Protein 7UJV (pdb70)

Foldseek 3Di:
DDLLCCQPVAVLVCCVPPQKGKDACQPHDVLLVLQVVLLVVCVVVVVWDQDDDPDDDDDDSCVAFVKTKHFAQCPDPSRVSVVVVVVSVVSNVVSNACRNPNFGWDDKGTKIKIKNAAPQTKGPWDFQDEPLQFFFKKKKAWRDPPDDCVPFPFWKWWDAPPDPDIDTDDSDHGMMMMGTRYPRTTIMGGHGRHMTIMMMMTIGRPVSNVVNVVVVVVD/DDDCVVVDDDDPPDDPDDDD

Sequence (239 aa):
LPALKLALEYIVPCMNKHGICVVDDFLGKETGQQIGDEVRALHDTGKFTDGQLVSQKSDSSKDIRGDKITWIEGKEPGCETIGLLMSSMDDLIRHCNGKLGSYKINGRTKAMVACYPGNGTGYVRHVDNPNGDGRCVTCIYYLNKDWDAKVSGGILRIFPEGKAQFADIEPKFDRLLFFWSDRRNPHEVQPAYATRYAITVWYFDADERARAKVKYLTGELDLETLAPYIPMDGEDFQL

Organism: Homo sapiens (NCBI:txid9606)

GO terms:
  GO:0001666 response to hypoxia (P, IDA)
  GO:0005667 transcription regulator complex (C, IDA)
  GO:0045944 positive regulation of transcription by RNA polymerase II (P, IDA)
  GO:0071456 cellular response to hypoxia (P, IDA)
  GO:0046982 protein heterodimerization activity (F, IDA)
  GO:2000434 regulation of protein neddylation (P, IMP)
  GO:0005515 protein binding (F, IPI)
  GO:0007165 signal transduction (P, TAS)
  GO:0005654 nucleoplasm (C, TAS)
  GO:0005829 cytosol (C, TAS)
  GO:0043565 sequence-specific DNA binding (F, IDA)
  GO:0061629 RNA polymerase II-specific DNA-binding transcription factor binding (F, IPI)
  GO:0046982 protein heterodimerization activity (F, IPI)
  GO:0005654 nucleoplasm (C, IDA)
  GO:0001223 transcription coactivator binding (F, IPI)

Nearest PDB structures (foldseek):
  7q5x-assembly1_A  TM=1.003E+00  e=2.667E-48  Homo sapiens
  5l9b-assembly1_A  TM=9.953E-01  e=1.269E-46  Homo sapiens
  5l9v-assembly2_B  TM=9.820E-01  e=2.688E-45  Homo sapiens
  5lat-assembly1_A  TM=9.228E-01  e=7.283E-45  Homo sapiens
  5lbc-assembly1_A  TM=9.309E-01  e=1.974E-44  Homo sapiens

Solvent-accessible surface area: 11047 Å² total; per-residue (Å²): 166,91,23,83,92,19,0,64,112,85,1,17,42,15,1,74,141,109,4,20,1,38,16,69,114,34,42,22,128,126,22,0,69,96,0,6,73,22,0,111,35,18,50,99,82,61,105,19,93,56,0,91,12,43,22,90,138,112,84,55,11,131,92,24,3,19,6,70,9,24,56,6,78,8,188,57,123,45,5,103,15,0,10,96,0,2,57,26,0,4,58,3,4,111,68,0,100,54,107,4,45,117,42,127,26,61,1,7,5,45,0,12,0,5,0,11,38,4,133,28,30,16,10,66,109,7,6,2,5,11,70,33,2,0,1,2,0,1,0,18,0,2,3,9,92,146,34,74,16,203,112,15,15,0,22,2,57,0,56,16,124,85,102,103,143,100,22,70,9,63,0,86,41,3,25,0,0,1,0,8,0,37,110,87,2,31,6,27,15,45,64,0,136,38,58,6,34,6,0,6,0,4,0,2,14,18,88,26,8,55,146,5,50,94,148,110,122,109,100,206,110,63,30,33,18,24,0,2,82,3,13,35,74,76,65,28,74,114,47

Structure (mmCIF, N/CA/C/O backbone):
data_7UJV
#
_entry.id   7UJV
#
_cell.length_a   129.078
_cell.length_b   37.597
_cell.length_c   42.148
_cell.angle_alpha   90.000
_cell.angle_beta   90.000
_cell.angle_gamma   90.000
#
_symmetry.space_group_name_H-M   'P 21 21 2'
#
loop_
_entity.id
_entity.type
_entity.pdbx_description
1 polymer 'Egl nine homolog 1'
2 polymer 'Endothelial PAS domain-containing protein 1'
3 non-polymer N-OXALYLGLYCINE
4 non-polymer GLYCEROL
5 non-polymer 'FE (III) ION'
6 water water
#
loop_
_atom_site.group_PDB
_atom_site.id
_atom_site.type_symbol
_atom_site.label_atom_id
_atom_site.label_alt_id
_atom_site.label_comp_id
_atom_site.label_asym_id
_atom_site.label_entity_id
_atom_site.label_seq_id
_atom_site.pdbx_PDB_ins_code
_atom_site.Cartn_x
_atom_site.Cartn_y
_atom_site.Cartn_z
_atom_site.occupancy
_atom_site.B_iso_or_equiv
_atom_site.auth_seq_id
_atom_site.auth_comp_id
_atom_site.auth_asym_id
_atom_site.auth_atom_id
_atom_site.pdbx_PDB_model_num
ATOM 1 N N . LEU A 1 12 ? 10.827 -8.592 -1.121 1.000 51.977 188 LEU B N 1
ATOM 2 C CA . LEU A 1 12 ? 10.324 -8.829 0.272 1.000 52.734 188 LEU B CA 1
ATOM 3 C C . LEU A 1 12 ? 9.156 -7.885 0.566 1.000 47.465 188 LEU B C 1
ATOM 4 O O . LEU A 1 12 ? 9.320 -6.668 0.616 1.000 46.937 188 LEU B O 1
ATOM 20 N N . PRO A 1 13 ? 7.936 -8.409 0.802 1.000 45.486 189 PRO B N 1
ATOM 21 C CA . PRO A 1 13 ? 6.859 -7.603 1.382 1.000 39.279 189 PRO B CA 1
ATOM 22 C C . PRO A 1 13 ? 7.252 -6.932 2.698 1.000 32.044 189 PRO B C 1
ATOM 23 O O . PRO A 1 13 ? 8.091 -7.444 3.438 1.000 33.560 189 PRO B O 1
ATOM 34 N N . ALA A 1 14 ? 6.602 -5.811 3.002 1.000 29.408 190 ALA B N 1
ATOM 35 C CA . ALA A 1 14 ? 6.773 -5.121 4.272 1.000 29.456 190 ALA B CA 1
ATOM 36 C C . ALA A 1 14 ? 6.471 -6.047 5.447 1.000 27.211 190 ALA B C 1
ATOM 37 O O . ALA A 1 14 ? 7.193 -6.045 6.439 1.000 27.359 190 ALA B O 1
ATOM 44 N N . LEU A 1 15 ? 5.419 -6.867 5.321 1.000 26.773 191 LEU B N 1
ATOM 45 C CA . LEU A 1 15 ? 5.026 -7.751 6.397 1.000 28.218 191 LEU B CA 1
ATOM 46 C C . LEU A 1 15 ? 6.183 -8.686 6.751 1.000 28.669 191 LEU B C 1
ATOM 47 O O . LEU A 1 15 ? 6.490 -8.866 7.928 1.000 28.232 191 LEU B O 1
ATOM 63 N N . LYS A 1 16 ? 6.821 -9.295 5.749 1.000 29.289 192 LYS B N 1
ATOM 64 C CA . LYS A 1 16 ? 7.887 -10.247 6.038 1.000 32.457 192 LYS B CA 1
ATOM 65 C C . LYS A 1 16 ? 9.139 -9.515 6.509 1.000 28.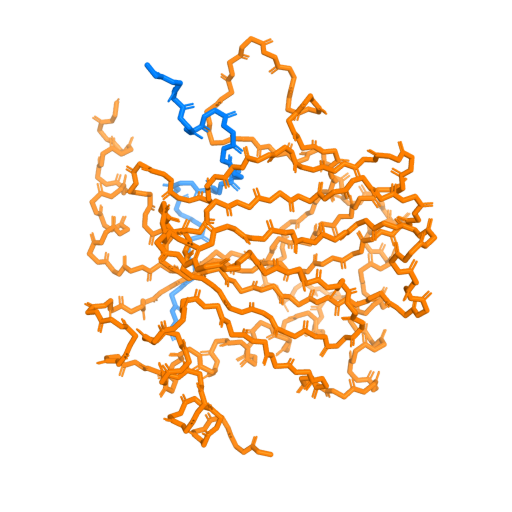046 192 LYS B C 1
ATOM 66 O O . LYS A 1 16 ? 9.779 -9.950 7.448 1.000 28.095 192 LYS B O 1
ATOM 85 N N . LEU A 1 17 ? 9.464 -8.384 5.895 1.000 28.187 193 LEU B N 1
ATOM 86 C CA . LEU A 1 17 ? 10.635 -7.628 6.328 1.000 27.983 193 LEU B CA 1
ATOM 87 C C . LEU A 1 17 ? 10.485 -7.213 7.793 1.000 25.843 193 LEU B C 1
ATOM 88 O O . LEU A 1 17 ? 11.384 -7.388 8.615 1.000 24.315 193 LEU B O 1
ATOM 104 N N . ALA A 1 18 ? 9.292 -6.705 8.122 1.000 26.026 194 ALA B N 1
ATOM 105 C CA . ALA A 1 18 ? 8.980 -6.218 9.451 1.000 23.962 194 ALA B CA 1
ATOM 106 C C . ALA A 1 18 ? 9.045 -7.354 10.463 1.000 23.947 194 ALA B C 1
ATOM 107 O O . ALA A 1 18 ? 9.801 -7.274 11.422 1.000 22.631 194 ALA B O 1
ATOM 114 N N . LEU A 1 19 ? 8.286 -8.435 10.239 1.000 22.594 195 LEU B N 1
ATOM 115 C CA . LEU A 1 19 ? 8.102 -9.432 11.275 1.000 23.306 195 LEU B CA 1
ATOM 116 C C . LEU A 1 19 ? 9.275 -10.397 11.341 1.000 23.441 195 LEU B C 1
ATOM 117 O O . LEU A 1 19 ? 9.549 -10.921 12.402 1.000 23.689 195 LEU B O 1
ATOM 133 N N . GLU A 1 20 ? 9.942 -10.666 10.222 1.000 26.286 196 GLU B N 1
ATOM 134 C CA . GLU A 1 20 ? 10.965 -11.698 10.210 1.000 28.260 196 GLU B CA 1
ATOM 135 C C . GLU A 1 20 ? 12.346 -11.096 10.433 1.000 29.276 196 GLU B C 1
ATOM 136 O O . GLU A 1 20 ? 13.269 -11.819 10.787 1.000 28.342 196 GLU B O 1
ATOM 148 N N . TYR A 1 21 ? 12.466 -9.779 10.263 1.000 26.817 197 TYR B N 1
ATOM 149 C CA . TYR A 1 21 ? 13.771 -9.151 10.348 1.000 25.651 197 TYR B CA 1
ATOM 150 C C . TYR A 1 21 ? 13.749 -7.947 11.287 1.000 24.416 197 TYR B C 1
ATOM 151 O O . TYR A 1 21 ? 14.486 -7.964 12.270 1.000 24.441 197 TYR B O 1
ATOM 169 N N . ILE A 1 22 ? 12.938 -6.912 10.990 1.000 24.048 198 ILE B N 1
ATOM 170 C CA . ILE A 1 22 ? 13.061 -5.655 11.725 1.000 23.224 198 ILE B CA 1
ATOM 171 C C . ILE A 1 22 ? 12.738 -5.908 13.188 1.000 22.956 198 ILE B C 1
ATOM 172 O O . ILE A 1 22 ? 13.470 -5.503 14.075 1.000 21.965 198 ILE B O 1
ATOM 188 N N . VAL A 1 23 ? 11.620 -6.592 13.441 1.000 22.748 199 VAL B N 1
ATOM 189 C CA . VAL A 1 23 ? 11.157 -6.767 14.802 1.000 21.967 199 VAL B CA 1
ATOM 190 C C . VAL A 1 23 ? 12.207 -7.517 15.609 1.000 22.146 199 VAL B C 1
ATOM 191 O O . VAL A 1 23 ? 12.632 -6.992 16.640 1.000 22.748 199 VAL B O 1
ATOM 204 N N . PRO A 1 24 ? 12.636 -8.759 15.245 1.000 22.950 200 PRO B N 1
ATOM 205 C CA . PRO A 1 24 ? 13.610 -9.489 16.064 1.000 22.450 200 PRO B CA 1
ATOM 206 C C . PRO A 1 24 ? 14.907 -8.705 16.197 1.000 21.683 200 PRO B C 1
ATOM 207 O O . PRO A 1 24 ? 15.500 -8.650 17.269 1.000 25.286 200 PRO B O 1
ATOM 218 N N . CYS A 1 25 ? 15.319 -8.083 15.100 1.000 23.219 201 CYS B N 1
ATOM 219 C CA . CYS A 1 25 ? 16.571 -7.350 15.068 1.000 24.737 201 CYS B CA 1
ATOM 220 C C . CYS A 1 25 ? 16.535 -6.165 16.024 1.000 23.340 201 CYS B C 1
ATOM 221 O O . CYS A 1 25 ? 17.444 -5.972 16.821 1.000 24.713 201 CYS B O 1
ATOM 229 N N . MET A 1 26 ? 15.458 -5.369 15.968 1.000 22.356 202 MET B N 1
ATOM 230 C CA . MET A 1 26 ? 15.318 -4.234 16.872 1.000 20.631 202 MET B CA 1
ATOM 231 C C . MET A 1 26 ? 15.198 -4.700 18.328 1.000 21.102 202 MET B C 1
ATOM 232 O O . MET A 1 26 ? 15.821 -4.136 19.209 1.000 19.289 202 MET B O 1
ATOM 246 N N . ASN A 1 27 ? 14.437 -5.764 18.597 1.000 22.826 203 ASN B N 1
ATOM 247 C CA . ASN A 1 27 ? 14.265 -6.217 19.969 1.000 22.283 203 ASN B CA 1
ATOM 248 C C . ASN A 1 27 ? 15.553 -6.840 20.523 1.000 24.404 203 ASN B C 1
ATOM 249 O O . ASN A 1 27 ? 15.813 -6.751 21.718 1.000 24.528 203 ASN B O 1
ATOM 260 N N . LYS A 1 28 ? 16.395 -7.425 19.669 1.000 23.775 204 LYS B N 1
ATOM 261 C CA . LYS A 1 28 ? 17.594 -8.089 20.152 1.000 23.672 204 LYS B CA 1
ATOM 262 C C . LYS A 1 28 ? 18.811 -7.165 20.160 1.000 23.560 204 LYS B C 1
ATOM 263 O O . LYS A 1 28 ? 19.656 -7.270 21.040 1.000 23.829 204 LYS B O 1
ATOM 282 N N . HIS A 1 29 ? 18.965 -6.340 19.126 1.000 26.305 205 HIS B N 1
ATOM 283 C CA . HIS A 1 29 ? 20.177 -5.548 18.956 1.000 25.224 205 HIS B CA 1
ATOM 284 C C . HIS A 1 29 ? 19.925 -4.048 19.106 1.000 24.664 205 HIS B C 1
ATOM 285 O O . HIS A 1 29 ? 20.831 -3.300 19.469 1.000 23.513 205 HIS B O 1
ATOM 300 N N . GLY A 1 30 ? 18.739 -3.589 18.718 1.000 21.794 206 GLY B N 1
ATOM 301 C CA . GLY A 1 30 ? 18.384 -2.184 18.848 1.000 22.802 206 GLY B CA 1
ATOM 302 C C . GLY A 1 30 ? 18.903 -1.329 17.684 1.000 22.534 206 GLY B C 1
ATOM 303 O O . GLY A 1 30 ? 18.770 -0.098 17.718 1.000 20.500 206 GLY B O 1
ATOM 307 N N . ILE A 1 31 ? 19.431 -2.009 16.653 1.000 21.264 207 ILE B N 1
ATOM 308 C CA . ILE A 1 31 ? 20.046 -1.416 15.475 1.000 22.406 207 ILE B CA 1
ATOM 309 C C . ILE A 1 31 ? 19.795 -2.402 14.347 1.000 24.930 207 ILE B C 1
ATOM 310 O O . ILE A 1 31 ? 20.200 -3.556 14.467 1.000 25.006 207 ILE B O 1
ATOM 326 N N . CYS A 1 32 ? 19.185 -1.940 13.256 1.000 23.612 208 CYS B N 1
ATOM 327 C CA . CYS A 1 32 ? 18.825 -2.840 12.180 1.000 24.384 208 CYS B CA 1
ATOM 328 C C . CYS A 1 32 ? 19.057 -2.151 10.838 1.000 23.115 208 CYS B C 1
ATOM 329 O O . CYS A 1 32 ? 18.543 -1.065 10.584 1.000 22.395 208 CYS B O 1
ATOM 337 N N . VAL A 1 33 ? 19.845 -2.794 9.981 1.000 21.144 209 VAL B N 1
ATOM 338 C CA . VAL A 1 33 ? 20.190 -2.268 8.668 1.000 23.293 209 VAL B CA 1
ATOM 339 C C . VAL A 1 33 ? 19.442 -3.053 7.595 1.000 23.895 209 VAL B C 1
ATOM 340 O O . VAL A 1 33 ? 19.417 -4.289 7.615 1.000 22.963 209 VAL B O 1
ATOM 353 N N . VAL A 1 34 ? 18.849 -2.315 6.655 1.000 23.890 210 VAL B N 1
ATOM 354 C CA . VAL A 1 34 ? 18.249 -2.913 5.481 1.000 24.909 210 VAL B CA 1
ATOM 355 C C . VAL A 1 34 ? 18.918 -2.327 4.249 1.000 25.977 210 VAL B C 1
ATOM 356 O O . VAL A 1 34 ? 18.674 -1.173 3.900 1.000 22.747 210 VAL B O 1
ATOM 369 N N . ASP A 1 35 ? 19.698 -3.153 3.548 1.000 25.582 211 ASP B N 1
ATOM 370 C CA . ASP A 1 35 ? 20.383 -2.673 2.359 1.000 28.105 211 ASP B CA 1
ATOM 371 C C . ASP A 1 35 ? 19.487 -2.820 1.132 1.000 26.796 211 ASP B C 1
ATOM 372 O O . ASP A 1 35 ? 18.552 -3.614 1.118 1.000 26.422 211 ASP B O 1
ATOM 381 N N . ASP A 1 36 ? 19.789 -2.033 0.102 1.000 27.641 212 ASP B N 1
ATOM 382 C CA . ASP A 1 36 ? 19.034 -2.052 -1.139 1.000 30.703 212 ASP B CA 1
ATOM 383 C C . ASP A 1 36 ? 17.544 -1.887 -0.832 1.000 30.911 212 ASP B C 1
ATOM 384 O O . ASP A 1 36 ? 16.696 -2.665 -1.276 1.000 31.180 212 ASP B O 1
ATOM 393 N N . PHE A 1 37 ? 17.206 -0.854 -0.068 1.000 28.500 213 PHE B N 1
ATOM 394 C CA . PHE A 1 37 ? 15.849 -0.738 0.425 1.000 27.800 213 PHE B CA 1
ATOM 395 C C . PHE A 1 37 ? 14.844 -0.501 -0.708 1.000 28.622 213 PHE B C 1
ATOM 396 O O . PHE A 1 37 ? 13.843 -1.210 -0.765 1.000 27.970 213 PHE B O 1
ATOM 413 N N . LEU A 1 38 ? 15.084 0.499 -1.574 1.000 26.778 214 LEU B N 1
ATOM 414 C CA . LEU A 1 38 ? 14.111 0.906 -2.585 1.000 29.803 214 LEU B CA 1
ATOM 415 C C . LEU A 1 38 ? 14.563 0.573 -4.009 1.000 30.506 214 LEU B C 1
ATOM 416 O O . LEU A 1 38 ? 13.759 0.625 -4.941 1.000 29.051 214 LEU B O 1
ATOM 432 N N . GLY A 1 39 ? 15.829 0.198 -4.172 1.000 28.393 215 GLY B N 1
ATOM 433 C CA . GLY A 1 39 ? 16.371 -0.092 -5.477 1.000 28.526 215 GLY B CA 1
ATOM 434 C C . GLY A 1 39 ? 17.049 1.147 -6.037 1.000 29.809 215 GLY B C 1
ATOM 435 O O . GLY A 1 39 ? 16.812 2.261 -5.576 1.000 30.545 215 GLY B O 1
ATOM 439 N N . LYS A 1 40 ? 17.915 0.917 -7.020 1.000 33.799 216 LYS B N 1
ATOM 440 C CA . LYS A 1 40 ? 18.823 1.939 -7.497 1.000 35.510 216 LYS B CA 1
ATOM 441 C C . LYS A 1 40 ? 18.028 3.025 -8.209 1.000 35.551 216 LYS B C 1
ATOM 442 O O . LYS A 1 40 ? 18.386 4.194 -8.125 1.000 37.694 216 LYS B O 1
ATOM 461 N N . GLU A 1 41 ? 16.933 2.652 -8.876 1.000 37.031 217 GLU B N 1
ATOM 462 C CA . GLU A 1 41 ? 16.206 3.625 -9.681 1.000 42.158 217 GLU B CA 1
ATOM 463 C C . GLU A 1 41 ? 15.524 4.632 -8.758 1.000 38.371 217 GLU B C 1
ATOM 464 O O . GLU A 1 41 ? 15.653 5.838 -8.968 1.000 35.684 217 GLU B O 1
ATOM 476 N N . THR A 1 42 ? 14.811 4.153 -7.729 1.000 35.624 218 THR B N 1
ATOM 477 C CA . THR A 1 42 ? 14.177 5.067 -6.785 1.000 34.106 218 THR B CA 1
ATOM 478 C C . THR A 1 42 ? 15.230 5.792 -5.942 1.000 31.272 218 THR B C 1
ATOM 479 O O . THR A 1 42 ? 15.069 6.965 -5.635 1.000 29.640 218 THR B O 1
ATOM 490 N N . GLY A 1 43 ? 16.311 5.098 -5.585 1.000 30.008 219 GLY B N 1
ATOM 491 C CA . GLY A 1 43 ? 17.413 5.709 -4.863 1.000 31.878 219 GLY B CA 1
ATOM 492 C C . GLY A 1 43 ? 17.994 6.923 -5.589 1.000 33.352 219 GLY B C 1
ATOM 493 O O . GLY A 1 43 ? 18.241 7.948 -4.964 1.000 31.337 219 GLY B O 1
ATOM 497 N N . GLN A 1 44 ? 18.215 6.797 -6.908 1.000 33.302 220 GLN B N 1
ATOM 498 C CA . GLN A 1 44 ? 18.756 7.880 -7.720 1.000 33.638 220 GLN B CA 1
ATOM 499 C C . GLN A 1 44 ? 17.794 9.064 -7.775 1.000 31.686 220 GLN B C 1
ATOM 500 O O . GLN A 1 44 ? 18.233 10.214 -7.711 1.000 32.134 220 GLN B O 1
ATOM 514 N N . GLN A 1 45 ? 16.496 8.785 -7.938 1.000 30.856 221 GLN B N 1
ATOM 515 C CA . GLN A 1 45 ? 15.486 9.837 -7.962 1.000 33.168 221 GLN B CA 1
ATOM 516 C C . GLN A 1 45 ? 15.502 10.611 -6.642 1.000 33.061 221 GLN B C 1
ATOM 517 O O . GLN A 1 45 ? 15.370 11.829 -6.655 1.000 29.065 221 GLN B O 1
ATOM 531 N N . ILE A 1 46 ? 15.597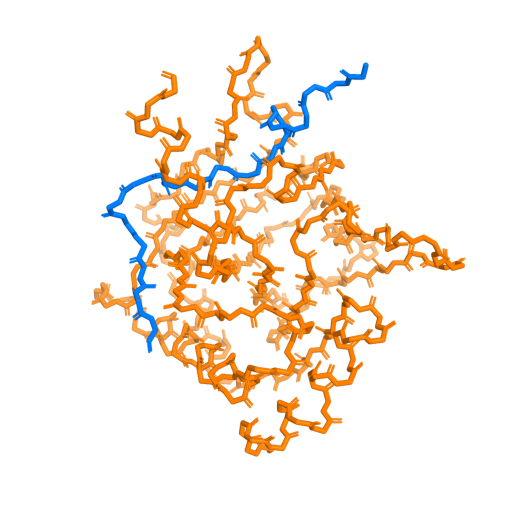 9.900 -5.501 1.000 30.086 222 ILE B N 1
ATOM 532 C CA . ILE A 1 46 ? 15.638 10.569 -4.208 1.000 30.307 222 ILE B CA 1
ATOM 533 C C . ILE A 1 46 ? 16.885 11.438 -4.150 1.000 27.028 222 ILE B C 1
ATOM 534 O O . ILE A 1 46 ? 16.822 12.576 -3.719 1.000 24.691 222 ILE B O 1
ATOM 550 N N . GLY A 1 47 ? 18.018 10.906 -4.606 1.000 27.921 223 GLY B N 1
ATOM 551 C CA . GLY A 1 47 ? 19.257 11.660 -4.621 1.000 29.027 223 GLY B CA 1
ATOM 552 C C . GLY A 1 47 ? 19.185 12.925 -5.479 1.000 30.572 223 GLY B C 1
ATOM 553 O O . GLY A 1 47 ? 19.778 13.938 -5.145 1.000 29.676 223 GLY B O 1
ATOM 557 N N . ASP A 1 48 ? 18.422 12.898 -6.570 1.000 33.393 224 ASP B N 1
ATOM 558 C CA . ASP A 1 48 ? 18.251 14.100 -7.373 1.000 36.890 224 ASP B CA 1
ATOM 559 C C . ASP A 1 48 ? 17.417 15.145 -6.643 1.000 34.072 224 ASP B C 1
ATOM 560 O O . ASP A 1 48 ? 17.720 16.328 -6.696 1.000 32.269 224 ASP B O 1
ATOM 569 N N . GLU A 1 49 ? 16.353 14.696 -5.980 1.000 31.173 225 GLU B N 1
ATOM 570 C CA . GLU A 1 49 ? 15.493 15.615 -5.260 1.000 31.195 225 GLU B CA 1
ATOM 571 C C . GLU A 1 49 ? 16.290 16.318 -4.173 1.000 27.749 225 GLU B C 1
ATOM 572 O O . GLU A 1 49 ? 16.099 17.509 -3.952 1.000 28.260 225 GLU B O 1
ATOM 584 N N . VAL A 1 50 ? 17.198 15.574 -3.531 1.000 26.480 226 VAL B N 1
ATOM 585 C CA . VAL A 1 50 ? 18.016 16.103 -2.451 1.000 27.094 226 VAL B CA 1
ATOM 586 C C . VAL A 1 50 ? 19.031 17.091 -3.020 1.000 27.801 226 VAL B C 1
ATOM 587 O O . VAL A 1 50 ? 19.238 18.152 -2.441 1.000 25.934 226 VAL B O 1
ATOM 600 N N . ARG A 1 51 ? 19.644 16.741 -4.156 1.000 31.304 227 ARG B N 1
ATOM 601 C CA . ARG A 1 51 ? 20.579 17.639 -4.825 1.000 31.921 227 ARG B CA 1
ATOM 602 C C . ARG A 1 51 ? 19.874 18.948 -5.162 1.000 28.672 227 ARG B C 1
ATOM 603 O O . ARG A 1 51 ? 20.440 20.025 -4.968 1.000 31.636 227 ARG B O 1
ATOM 624 N N . ALA A 1 52 ? 18.645 18.839 -5.666 1.000 29.258 228 ALA B N 1
ATOM 625 C CA . ALA A 1 52 ? 17.853 19.999 -6.039 1.000 28.523 228 ALA B CA 1
ATOM 626 C C . ALA A 1 52 ? 17.621 20.911 -4.839 1.000 30.049 228 ALA B C 1
ATOM 627 O O . ALA A 1 52 ? 17.757 22.128 -4.961 1.000 29.245 228 ALA B O 1
ATOM 634 N N . LEU A 1 53 ? 17.277 20.327 -3.677 1.000 28.241 229 LEU B N 1
ATOM 635 C CA . LEU A 1 53 ? 17.118 21.111 -2.457 1.000 27.184 229 LEU B CA 1
ATOM 636 C C . LEU A 1 53 ? 18.417 21.826 -2.112 1.000 26.762 229 LEU B C 1
ATOM 637 O O . LEU A 1 53 ? 18.395 22.995 -1.719 1.000 28.040 229 LEU B O 1
ATOM 653 N N . HIS A 1 54 ? 19.517 21.069 -2.176 1.000 26.331 230 HIS B N 1
ATOM 654 C CA . HIS A 1 54 ? 20.840 21.582 -1.844 1.000 26.704 230 HIS B CA 1
ATOM 655 C C . HIS A 1 54 ? 21.184 22.773 -2.737 1.000 28.931 230 HIS B C 1
ATOM 656 O O . HIS A 1 54 ? 21.553 23.825 -2.216 1.000 25.801 230 HIS B O 1
ATOM 670 N N . ASP A 1 55 ? 21.048 22.546 -4.053 1.000 31.23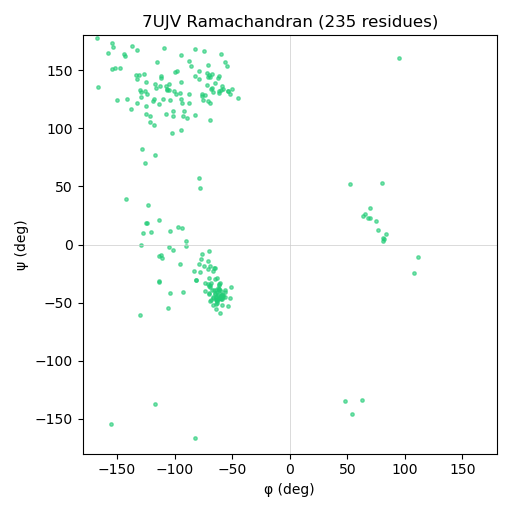5 231 ASP B N 1
ATOM 671 C CA . ASP A 1 55 ? 21.368 23.484 -5.124 1.000 36.952 231 ASP B CA 1
ATOM 672 C C . ASP A 1 55 ? 20.529 24.760 -5.032 1.000 37.517 231 ASP B C 1
ATOM 673 O O . ASP A 1 55 ? 20.999 25.829 -5.408 1.000 37.934 231 ASP B O 1
ATOM 682 N N . THR A 1 56 ? 19.273 24.629 -4.594 1.000 33.921 232 THR B N 1
ATOM 683 C CA . THR A 1 56 ? 18.365 25.760 -4.564 1.000 34.363 232 THR B CA 1
ATOM 684 C C . THR A 1 56 ? 18.386 26.442 -3.194 1.000 37.018 232 THR B C 1
ATOM 685 O O . THR A 1 56 ? 17.497 27.235 -2.911 1.000 40.009 232 THR B O 1
ATOM 696 N N . GLY A 1 57 ? 19.385 26.125 -2.361 1.000 32.323 233 GLY B N 1
ATOM 697 C CA . GLY A 1 57 ? 19.652 26.836 -1.122 1.000 33.606 233 GLY B CA 1
ATOM 698 C C . GLY A 1 57 ? 18.597 26.623 -0.031 1.000 33.664 233 GLY B C 1
ATOM 699 O O . GLY A 1 57 ? 18.343 27.525 0.762 1.000 31.535 233 GLY B O 1
ATOM 703 N N . LYS A 1 58 ? 17.963 25.448 0.000 1.000 32.687 234 LYS B N 1
ATOM 704 C CA . LYS A 1 58 ? 16.933 25.172 0.990 1.000 31.067 234 LYS B CA 1
ATOM 705 C C . LYS A 1 58 ? 17.531 24.843 2.364 1.000 29.208 234 LYS B C 1
ATOM 706 O O . LYS A 1 58 ? 16.861 24.985 3.393 1.000 28.141 234 LYS B O 1
ATOM 725 N N . PHE A 1 59 ? 18.782 24.378 2.401 1.000 26.522 235 PHE B N 1
ATOM 726 C CA . PHE A 1 59 ? 19.337 23.887 3.641 1.000 24.980 235 PHE B CA 1
ATOM 727 C C . PHE A 1 59 ? 19.781 25.029 4.530 1.000 28.128 235 PHE B C 1
ATOM 728 O O . PHE A 1 59 ? 20.318 26.015 4.027 1.000 30.406 235 PHE B O 1
ATOM 745 N N . THR A 1 60 ? 19.564 24.853 5.841 1.000 28.784 236 THR B N 1
ATOM 746 C CA . THR A 1 60 ? 20.081 25.736 6.877 1.000 29.415 236 THR B CA 1
ATOM 747 C C . THR A 1 60 ? 20.718 24.911 7.976 1.000 27.497 236 THR B C 1
ATOM 748 O O . THR A 1 60 ? 20.506 23.700 8.043 1.000 27.456 236 THR B O 1
ATOM 759 N N . ASP A 1 61 ? 21.456 25.595 8.851 1.000 25.521 237 ASP B N 1
ATOM 760 C CA . ASP A 1 61 ? 22.200 24.959 9.921 1.000 27.946 237 ASP B CA 1
ATOM 761 C C . ASP A 1 61 ? 21.283 24.064 10.744 1.000 26.037 237 ASP B C 1
ATOM 762 O O . ASP A 1 61 ? 20.205 24.489 11.133 1.000 23.951 237 ASP B O 1
ATOM 771 N N . GLY A 1 62 ? 21.749 22.837 10.995 1.000 26.932 238 GLY B N 1
ATOM 772 C CA . GLY A 1 62 ? 21.075 21.904 11.879 1.000 27.402 238 GLY B CA 1
ATOM 773 C C . GLY A 1 62 ? 21.065 22.440 13.307 1.000 29.436 238 GLY B C 1
ATOM 774 O O . GLY A 1 62 ? 22.060 23.007 13.770 1.000 25.775 238 GLY B O 1
ATOM 778 N N . GLN A 1 63 ? 19.918 22.269 13.978 1.000 26.068 239 GLN B N 1
ATOM 779 C CA . GLN A 1 63 ? 19.692 22.879 15.276 1.000 27.197 239 GLN B CA 1
ATOM 780 C C . GLN A 1 63 ? 19.684 21.817 16.379 1.000 25.231 239 GLN B C 1
ATOM 781 O O . GLN A 1 63 ? 19.667 20.615 16.128 1.000 23.567 239 GLN B O 1
ATOM 795 N N . LEU A 1 64 ? 19.711 22.297 17.625 1.000 23.753 240 LEU B N 1
ATOM 796 C CA . LEU A 1 64 ? 19.729 21.442 18.789 1.000 22.781 240 LEU B CA 1
ATOM 797 C C . LEU A 1 64 ? 18.453 21.672 19.560 1.000 22.434 240 LEU B C 1
ATOM 798 O O . LEU A 1 64 ? 17.845 22.732 19.429 1.000 22.832 240 LEU B O 1
ATOM 814 N N . VAL A 1 65 ? 18.099 20.659 20.357 1.000 21.795 241 VAL B N 1
ATOM 815 C CA . VAL A 1 65 ? 16.881 20.712 21.138 1.000 22.817 241 VAL B CA 1
ATOM 816 C C . VAL A 1 65 ? 17.004 21.855 22.141 1.000 23.892 241 VAL B C 1
ATOM 817 O O . VAL A 1 65 ? 16.072 22.636 22.316 1.000 24.079 241 VAL B O 1
ATOM 830 N N . SER A 1 66 ? 18.152 21.907 22.810 1.000 24.211 242 SER B N 1
ATOM 831 C CA . SER A 1 66 ? 18.420 22.948 23.773 1.000 27.773 242 SER B CA 1
ATOM 832 C C . SER A 1 66 ? 19.717 23.652 23.396 1.000 28.482 242 SER B C 1
ATOM 833 O O . SER A 1 66 ? 20.805 23.092 2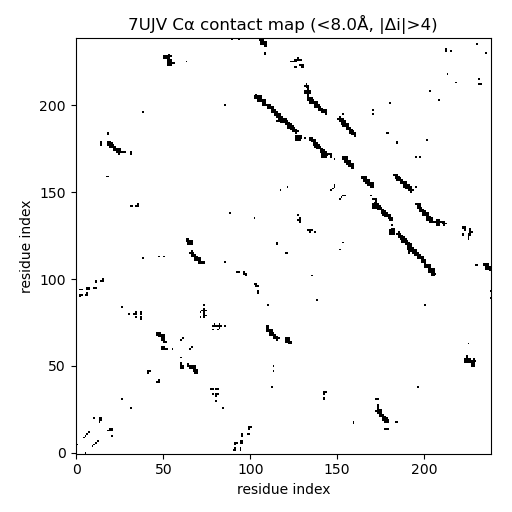3.475 1.000 25.957 242 SER B O 1
ATOM 841 N N . GLN A 1 67 ? 19.578 24.910 22.997 1.000 26.154 243 GLN B N 1
ATOM 842 C CA . GLN A 1 67 ? 20.705 25.682 22.529 1.000 27.594 243 GLN B CA 1
ATOM 843 C C . GLN A 1 67 ? 21.259 26.470 23.712 1.000 29.430 243 GLN B C 1
ATOM 844 O O . GLN A 1 67 ? 20.523 27.169 24.404 1.000 27.953 243 GLN B O 1
ATOM 858 N N . LYS A 1 68 ? 22.558 26.318 23.981 1.000 26.937 244 LYS B N 1
ATOM 859 C CA . LYS A 1 68 ? 23.195 27.030 25.076 1.000 31.560 244 LYS B CA 1
ATOM 860 C C . LYS A 1 68 ? 24.273 27.961 24.509 1.000 30.873 244 LYS B C 1
ATOM 861 O O . LYS A 1 68 ? 24.050 28.594 23.477 1.000 30.332 244 LYS B O 1
ATOM 880 N N . SER A 1 69 ? 25.443 28.017 25.164 1.000 29.281 245 SER B N 1
ATOM 881 C CA . SER A 1 69 ? 26.432 29.035 24.853 1.000 28.973 245 SER B CA 1
ATOM 882 C C . SER A 1 69 ? 27.137 28.764 23.523 1.000 25.322 245 SER B C 1
ATOM 883 O O . SER A 1 69 ? 27.492 29.702 22.814 1.000 23.469 245 SER B O 1
ATOM 891 N N . ASP A 1 70 ? 27.326 27.495 23.165 1.000 25.336 246 ASP B N 1
ATOM 892 C CA . ASP A 1 70 ? 28.055 27.157 21.954 1.000 27.448 246 ASP B CA 1
ATOM 893 C C . ASP A 1 70 ? 27.131 27.164 20.757 1.000 27.970 246 ASP B C 1
ATOM 894 O O . ASP A 1 70 ? 25.945 26.908 20.901 1.000 30.314 246 ASP B O 1
ATOM 903 N N . SER A 1 71 ? 27.723 27.415 19.586 1.000 26.761 247 SER B N 1
ATOM 904 C CA . SER A 1 71 ? 27.006 27.376 18.325 1.000 28.995 247 SER B CA 1
ATOM 905 C C . SER A 1 71 ? 26.578 25.942 18.026 1.000 28.016 247 SER B C 1
ATOM 906 O O . SER A 1 71 ? 27.310 24.996 18.321 1.000 26.154 247 SER B O 1
ATOM 914 N N . SER A 1 72 ? 25.417 25.813 17.383 1.000 29.284 248 SER B N 1
ATOM 915 C CA . SER A 1 72 ? 24.963 24.535 16.853 1.000 29.112 248 SER B CA 1
ATOM 916 C C . SER A 1 72 ? 26.062 23.883 16.004 1.000 30.116 248 SER B C 1
ATOM 917 O O . SER A 1 72 ? 26.228 22.668 16.087 1.000 25.951 248 SER B O 1
ATOM 925 N N . LYS A 1 73 ? 26.834 24.697 15.259 1.000 28.309 249 LYS B N 1
ATOM 926 C CA . LYS A 1 73 ? 27.900 24.243 14.367 1.000 30.298 249 LYS B CA 1
ATOM 927 C C . LYS A 1 73 ? 29.067 23.589 15.095 1.000 29.103 249 LYS B C 1
ATOM 928 O O . LYS A 1 73 ? 29.823 22.831 14.491 1.000 30.780 249 LYS B O 1
ATOM 947 N N . ASP A 1 74 ? 29.218 23.854 16.393 1.000 30.810 250 ASP B N 1
ATOM 948 C CA . ASP A 1 74 ? 30.226 23.176 17.193 1.000 28.588 250 ASP B CA 1
ATOM 949 C C . ASP A 1 74 ? 29.805 21.742 17.501 1.000 26.846 250 ASP B C 1
ATOM 950 O O . ASP A 1 74 ? 30.615 20.923 17.936 1.000 26.448 250 ASP B O 1
ATOM 959 N N . ILE A 1 75 ? 28.508 21.465 17.355 1.000 25.105 251 ILE B N 1
ATOM 960 C CA . ILE A 1 75 ? 27.938 20.202 17.769 1.000 23.738 251 ILE B CA 1
ATOM 961 C C . ILE A 1 75 ? 27.647 19.391 16.514 1.000 21.108 251 ILE B C 1
ATOM 962 O O . ILE A 1 75 ? 28.069 18.250 16.416 1.000 19.976 251 ILE B O 1
ATOM 978 N N . ARG A 1 76 ? 26.888 19.971 15.577 1.000 18.747 252 ARG B N 1
ATOM 979 C CA . ARG A 1 76 ? 26.579 19.263 14.353 1.000 19.775 252 ARG B CA 1
ATOM 980 C C . ARG A 1 76 ? 26.906 20.177 13.179 1.000 19.163 252 ARG B C 1
ATOM 981 O O . ARG A 1 76 ? 26.494 21.344 13.138 1.000 21.082 252 ARG B O 1
ATOM 1002 N N . GLY A 1 77 ? 27.634 19.613 12.220 1.000 19.451 253 GLY B N 1
ATOM 1003 C CA . GLY A 1 77 ? 28.136 20.335 11.072 1.000 20.099 253 GLY B CA 1
ATOM 1004 C C . GLY A 1 77 ? 27.269 20.184 9.830 1.000 21.572 253 GLY B C 1
ATOM 1005 O O . GLY A 1 77 ? 27.703 20.555 8.741 1.000 23.724 253 GLY B O 1
ATOM 1009 N N . ASP A 1 78 ? 26.027 19.695 9.987 1.000 21.482 254 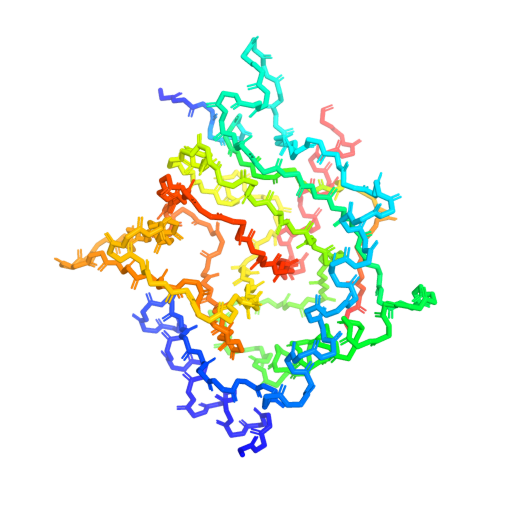ASP B N 1
ATOM 1010 C CA . ASP A 1 78 ? 25.148 19.492 8.851 1.000 20.541 254 ASP B CA 1
ATOM 1011 C C . ASP A 1 78 ? 24.224 20.681 8.633 1.000 20.742 254 ASP B C 1
ATOM 1012 O O . ASP A 1 78 ? 23.979 21.510 9.512 1.000 20.327 254 ASP B O 1
ATOM 1021 N N . LYS A 1 79 ? 23.672 20.702 7.422 1.000 21.118 255 LYS B N 1
ATOM 1022 C CA . LYS A 1 79 ? 22.615 21.624 7.081 1.000 22.668 255 LYS B CA 1
ATOM 1023 C C . LYS A 1 79 ? 21.465 20.799 6.514 1.000 19.748 255 LYS B C 1
ATOM 1024 O O . LYS A 1 79 ? 21.657 19.757 5.882 1.000 18.228 255 LYS B O 1
ATOM 1043 N N . ILE A 1 80 ? 20.257 21.274 6.782 1.000 19.405 256 ILE B N 1
ATOM 1044 C CA . ILE A 1 80 ? 19.086 20.424 6.686 1.000 20.909 256 ILE B CA 1
ATOM 1045 C C . ILE A 1 80 ? 17.928 21.233 6.158 1.000 20.425 256 ILE B C 1
ATOM 1046 O O . ILE A 1 80 ? 17.913 22.464 6.216 1.000 20.434 256 ILE B O 1
ATOM 1062 N N . THR A 1 81 ? 16.929 20.487 5.714 1.000 20.787 257 THR B N 1
ATOM 1063 C CA . THR A 1 81 ? 15.608 21.042 5.553 1.000 22.442 257 THR B CA 1
ATOM 1064 C C . THR A 1 81 ? 14.620 19.951 5.956 1.000 23.163 257 THR B C 1
ATOM 1065 O O . THR A 1 81 ? 14.969 18.769 5.993 1.000 22.433 257 THR B O 1
ATOM 1076 N N . TRP A 1 82 ? 13.391 20.375 6.232 1.000 20.734 258 TRP B N 1
ATOM 1077 C CA . TRP A 1 82 ? 12.323 19.485 6.634 1.000 22.189 258 TRP B CA 1
ATOM 1078 C C . TRP A 1 82 ? 11.390 19.309 5.455 1.000 24.194 258 TRP B C 1
ATOM 1079 O O . TRP A 1 82 ? 11.030 20.307 4.825 1.000 24.812 258 TRP B O 1
ATOM 1100 N N . ILE A 1 83 ? 11.030 18.055 5.168 1.000 22.522 259 ILE B N 1
ATOM 1101 C CA . ILE A 1 83 ? 10.191 17.724 4.041 1.000 23.160 259 ILE B CA 1
ATOM 1102 C C . ILE A 1 83 ? 8.975 16.949 4.549 1.000 26.512 259 ILE B C 1
ATOM 1103 O O . ILE A 1 83 ? 9.110 15.985 5.308 1.000 22.501 259 ILE B O 1
ATOM 1119 N N . GLU A 1 84 ? 7.782 17.400 4.130 1.000 27.893 260 GLU B N 1
ATOM 1120 C CA . GLU A 1 84 ? 6.524 16.714 4.412 1.000 33.039 260 GLU B CA 1
ATOM 1121 C C . GLU A 1 84 ? 6.290 15.558 3.430 1.000 31.810 260 GLU B C 1
ATOM 1122 O O . GLU A 1 84 ? 5.655 14.565 3.759 1.000 32.850 260 GLU B O 1
ATOM 1134 N N . GLY A 1 85 ? 6.797 15.688 2.206 1.000 32.856 261 GLY B N 1
ATOM 1135 C CA . GLY A 1 85 ? 6.778 14.604 1.237 1.000 36.704 261 GLY B CA 1
ATOM 1136 C C . GLY A 1 85 ? 5.827 14.904 0.080 1.000 39.616 261 GLY B C 1
ATOM 1137 O O . GLY A 1 85 ? 5.835 14.188 -0.916 1.000 39.605 261 GLY B O 1
ATOM 1141 N N . LYS A 1 86 ? 5.015 15.958 0.238 1.000 43.888 262 LYS B N 1
ATOM 1142 C CA . LYS A 1 86 ? 4.016 16.341 -0.746 1.000 49.124 262 LYS B CA 1
ATOM 1143 C C . LYS A 1 86 ? 4.460 17.579 -1.525 1.000 45.340 262 LYS B C 1
ATOM 1144 O O . LYS A 1 86 ? 3.743 18.000 -2.418 1.000 46.130 262 LYS B O 1
ATOM 1163 N N . GLU A 1 87 ? 5.623 18.159 -1.202 1.000 43.778 263 GLU B N 1
ATOM 1164 C CA . GLU A 1 87 ? 6.092 19.340 -1.909 1.000 43.299 263 GLU B CA 1
ATOM 1165 C C . GLU A 1 87 ? 6.510 18.952 -3.325 1.000 44.748 263 GLU B C 1
ATOM 1166 O O . GLU A 1 87 ? 7.070 17.883 -3.552 1.000 40.905 263 GLU B O 1
ATOM 1178 N N 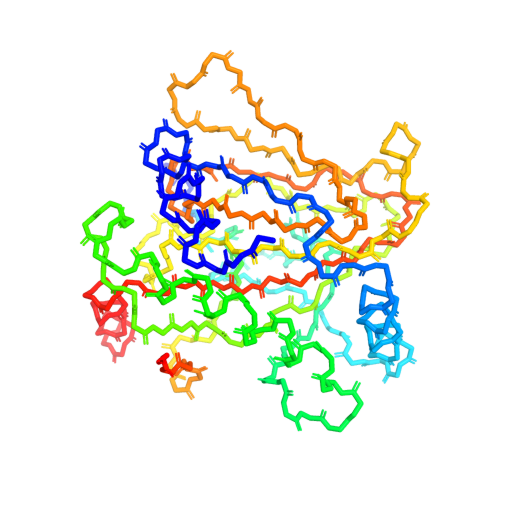. PRO A 1 88 ? 6.273 19.827 -4.326 1.000 49.023 264 PRO B N 1
ATOM 1179 C CA . PRO A 1 88 ? 6.570 19.496 -5.717 1.000 49.545 264 PRO B CA 1
ATOM 1180 C C . PRO A 1 88 ? 8.081 19.388 -5.888 1.000 46.352 264 PRO B C 1
ATOM 1181 O O . PRO A 1 88 ? 8.819 20.223 -5.378 1.000 45.274 264 PRO B O 1
ATOM 1192 N N . GLY A 1 89 ? 8.527 18.341 -6.585 1.000 44.136 265 GLY B N 1
ATOM 1193 C CA . GLY A 1 89 ? 9.943 18.020 -6.649 1.000 45.3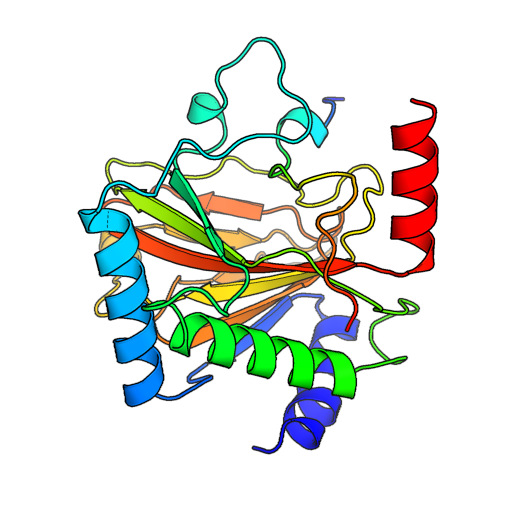55 265 GLY B CA 1
ATOM 1194 C C . GLY A 1 89 ? 10.457 17.233 -5.437 1.000 41.805 265 GLY B C 1
ATOM 1195 O O . GLY A 1 89 ? 11.656 16.960 -5.367 1.000 41.264 265 GLY B O 1
ATOM 1199 N N . CYS A 1 90 ? 9.566 16.840 -4.514 1.000 38.299 266 CYS B N 1
ATOM 1200 C CA . CYS A 1 90 ? 9.943 16.028 -3.365 1.000 38.790 266 CYS B CA 1
ATOM 1201 C C . CYS A 1 90 ? 9.116 14.746 -3.270 1.000 39.242 266 CYS B C 1
ATOM 1202 O O . CYS A 1 90 ? 9.095 14.101 -2.218 1.000 34.811 266 CYS B O 1
ATOM 1210 N N . GLU A 1 91 ? 8.476 14.340 -4.373 1.000 38.848 267 GLU B N 1
ATOM 1211 C CA . GLU A 1 91 ? 7.485 13.275 -4.312 1.000 42.674 267 GLU B CA 1
ATOM 1212 C C . GLU A 1 91 ? 8.160 11.936 -4.019 1.000 37.103 267 GLU B C 1
ATOM 1213 O O . GLU A 1 91 ? 7.590 11.100 -3.323 1.000 39.107 267 GLU B O 1
ATOM 1225 N N . THR A 1 92 ? 9.371 11.729 -4.537 1.000 35.095 268 THR B N 1
ATOM 1226 C CA . THR A 1 92 ? 10.087 10.488 -4.285 1.000 33.080 268 THR B CA 1
ATOM 1227 C C . THR A 1 92 ? 10.550 10.397 -2.827 1.000 30.074 268 THR B C 1
ATOM 1228 O O . THR A 1 92 ? 10.584 9.304 -2.270 1.000 28.358 268 THR B O 1
ATOM 1239 N N . ILE A 1 93 ? 10.946 11.524 -2.223 1.000 27.430 269 ILE B N 1
ATOM 1240 C CA . ILE A 1 93 ? 11.174 11.554 -0.786 1.000 27.319 269 ILE B CA 1
ATOM 1241 C C . ILE A 1 93 ? 9.890 11.142 -0.058 1.000 25.444 269 ILE B C 1
ATOM 1242 O O . ILE A 1 93 ? 9.920 10.340 0.872 1.000 23.903 269 ILE B O 1
ATOM 1258 N N . GLY A 1 94 ? 8.753 11.683 -0.492 1.000 24.303 270 GLY B N 1
ATOM 1259 C CA . GLY A 1 94 ? 7.458 11.257 0.007 1.000 26.024 270 GLY B CA 1
ATOM 1260 C C . GLY A 1 94 ? 7.217 9.757 -0.161 1.000 23.224 270 GLY B C 1
ATOM 1261 O O . GLY A 1 94 ? 6.640 9.135 0.700 1.000 28.971 270 GLY B O 1
ATOM 1265 N N . LEU A 1 95 ? 7.630 9.158 -1.268 1.000 23.731 271 LEU B N 1
ATOM 1266 C CA . LEU A 1 95 ? 7.475 7.722 -1.412 1.000 26.840 271 LEU B CA 1
ATOM 1267 C C . LEU A 1 95 ? 8.358 6.988 -0.396 1.000 25.301 271 LEU B C 1
ATOM 1268 O O . LEU A 1 95 ? 7.994 5.939 0.133 1.000 24.284 271 LEU B O 1
ATOM 1284 N N . LEU A 1 96 ? 9.570 7.515 -0.170 1.000 24.847 272 LEU B N 1
ATOM 1285 C CA . LEU A 1 96 ? 10.461 6.917 0.810 1.000 23.521 272 LEU B CA 1
ATOM 1286 C C . LEU A 1 96 ? 9.795 6.949 2.180 1.000 21.715 272 LEU B C 1
ATOM 1287 O O . LEU A 1 96 ? 9.844 5.966 2.911 1.000 21.856 272 LEU B O 1
ATOM 1303 N N . MET A 1 97 ? 9.218 8.105 2.523 1.000 22.367 273 MET B N 1
ATOM 1304 C CA . MET A 1 97 ? 8.589 8.328 3.809 1.000 22.551 273 MET B CA 1
ATOM 1305 C C . MET A 1 97 ? 7.402 7.378 3.974 1.000 22.950 273 MET B C 1
ATOM 1306 O O . MET A 1 97 ? 7.249 6.771 5.028 1.000 23.108 273 MET B O 1
ATOM 1320 N N . SER A 1 98 ? 6.574 7.230 2.937 1.000 25.385 274 SER B N 1
ATOM 1321 C CA . SER A 1 98 ? 5.482 6.257 2.971 1.000 25.155 274 SER B CA 1
ATOM 1322 C C . SER A 1 98 ? 6.006 4.833 3.130 1.000 23.130 274 SER B C 1
ATOM 1323 O O . SER A 1 98 ? 5.369 4.003 3.766 1.000 24.020 274 SER B O 1
ATOM 1331 N N . SER A 1 99 ? 7.129 4.521 2.479 1.000 24.122 275 SER B N 1
ATOM 1332 C CA . SER A 1 99 ? 7.691 3.180 2.558 1.000 25.353 275 SER B CA 1
ATOM 1333 C C . SER A 1 99 ? 8.193 2.893 3.966 1.000 23.923 275 SER B C 1
ATOM 1334 O O . SER A 1 99 ? 8.035 1.791 4.450 1.000 23.691 275 SER B O 1
ATOM 1342 N N . MET A 1 100 ? 8.798 3.895 4.614 1.000 25.364 276 MET B N 1
ATOM 1343 C CA . MET A 1 100 ? 9.251 3.781 5.991 1.000 25.101 276 MET B CA 1
ATOM 1344 C C . MET A 1 100 ? 8.043 3.570 6.896 1.000 24.060 276 MET B C 1
ATOM 1345 O O . MET A 1 100 ? 8.044 2.672 7.734 1.000 22.195 276 MET B O 1
ATOM 1359 N N . ASP A 1 101 ? 7.050 4.453 6.725 1.000 22.968 277 ASP B N 1
ATOM 1360 C CA . ASP A 1 101 ? 5.793 4.408 7.459 1.000 25.152 277 ASP B CA 1
ATOM 1361 C C . ASP A 1 101 ? 5.140 3.023 7.367 1.000 24.818 277 ASP B C 1
ATOM 1362 O O . ASP A 1 101 ? 4.700 2.477 8.379 1.000 25.376 277 ASP B O 1
ATOM 1371 N N . ASP A 1 102 ? 5.095 2.456 6.158 1.000 27.883 278 ASP B N 1
ATOM 1372 C CA . ASP A 1 102 ? 4.517 1.140 5.920 1.000 29.496 278 ASP B CA 1
ATOM 1373 C C . ASP A 1 102 ? 5.258 0.099 6.769 1.000 28.403 278 ASP B C 1
ATOM 1374 O O . ASP A 1 102 ? 4.661 -0.786 7.406 1.000 23.715 278 ASP B O 1
ATOM 1383 N N . LEU A 1 103 ? 6.590 0.195 6.812 1.000 26.256 279 LEU B N 1
ATOM 1384 C CA . LEU A 1 103 ? 7.350 -0.783 7.563 1.000 26.252 279 LEU B CA 1
ATOM 1385 C C .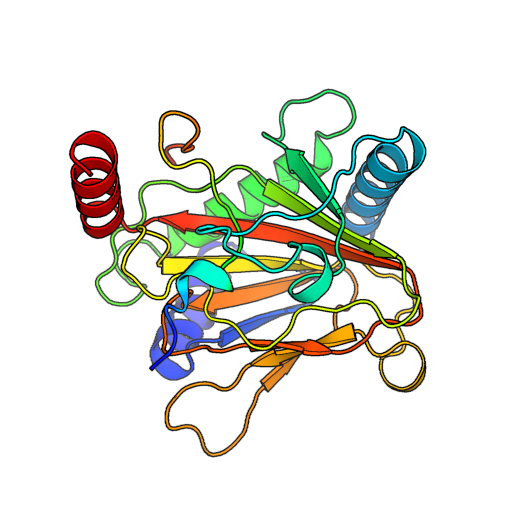 LEU A 1 103 ? 6.983 -0.681 9.037 1.000 24.307 279 LEU B C 1
ATOM 1386 O O . LEU A 1 103 ? 6.729 -1.685 9.701 1.000 26.051 279 LEU B O 1
ATOM 1402 N N . ILE A 1 104 ? 6.971 0.549 9.542 1.000 22.292 280 ILE B N 1
ATOM 1403 C CA . ILE A 1 104 ? 6.711 0.763 10.950 1.000 22.094 280 ILE B CA 1
ATOM 1404 C C . ILE A 1 104 ? 5.309 0.291 11.305 1.000 22.005 280 ILE B C 1
ATOM 1405 O O . ILE A 1 104 ? 5.116 -0.249 12.385 1.000 22.407 280 ILE B O 1
ATOM 1421 N N . ARG A 1 105 ? 4.340 0.575 10.429 1.000 22.644 281 ARG B N 1
ATOM 1422 C CA . ARG A 1 105 ? 2.968 0.151 10.683 1.000 25.221 281 ARG B CA 1
ATOM 1423 C C . ARG A 1 105 ? 2.878 -1.375 10.766 1.000 24.473 281 ARG B C 1
ATOM 1424 O O . ARG A 1 105 ? 2.125 -1.869 11.587 1.000 24.233 281 ARG B O 1
ATOM 1445 N N . HIS A 1 106 ? 3.691 -2.116 9.994 1.000 23.334 282 HIS B N 1
ATOM 1446 C CA . HIS A 1 106 ? 3.674 -3.576 10.042 1.000 25.184 282 HIS B CA 1
ATOM 1447 C C . HIS A 1 106 ? 4.399 -4.113 11.276 1.000 25.846 282 HIS B C 1
ATOM 1448 O O . HIS A 1 106 ? 4.315 -5.309 11.544 1.000 25.988 282 HIS B O 1
ATOM 1463 N N . CYS A 1 107 ? 5.149 -3.255 11.990 1.000 26.455 283 CYS B N 1
ATOM 1464 C CA . CYS A 1 107 ? 5.808 -3.626 13.234 1.000 29.280 283 CYS B CA 1
ATOM 1465 C C . CYS A 1 107 ? 4.928 -3.376 14.461 1.000 32.748 283 CYS B C 1
ATOM 1466 O O . CYS A 1 107 ? 5.348 -3.688 15.568 1.000 31.230 283 CYS B O 1
ATOM 1474 N N . ASN A 1 108 ? 3.710 -2.845 14.285 1.000 36.706 284 ASN B N 1
ATOM 1475 C CA . ASN A 1 108 ? 2.979 -2.309 15.422 1.000 40.812 284 ASN B CA 1
ATOM 1476 C C . ASN A 1 108 ? 2.752 -3.343 16.510 1.000 36.463 284 ASN B C 1
ATOM 1477 O O . ASN A 1 108 ? 2.294 -4.468 16.282 1.000 37.227 284 ASN B O 1
ATOM 1488 N N . GLY A 1 109 ? 3.018 -2.892 17.727 1.000 34.100 285 GLY B N 1
ATOM 1489 C CA . GLY A 1 109 ? 2.778 -3.699 18.902 1.000 34.131 285 GLY B CA 1
ATOM 1490 C C . GLY A 1 109 ? 3.899 -4.702 19.146 1.000 36.869 285 GLY B C 1
ATOM 1491 O O . GLY A 1 109 ? 3.778 -5.527 20.052 1.000 36.512 285 GLY B O 1
ATOM 1495 N N . LYS A 1 110 ? 4.975 -4.641 18.346 1.000 29.979 286 LYS B N 1
ATOM 1496 C CA . LYS A 1 110 ? 6.034 -5.622 18.501 1.000 30.537 286 LYS B CA 1
ATOM 1497 C C . LYS A 1 110 ? 7.399 -4.962 18.629 1.000 28.755 286 LYS B C 1
ATOM 1498 O O . LYS A 1 110 ? 8.389 -5.675 18.747 1.000 29.856 286 LYS B O 1
ATOM 1517 N N . LEU A 1 111 ? 7.464 -3.630 18.577 1.000 26.772 287 LEU B N 1
ATOM 1518 C CA . LEU A 1 111 ? 8.713 -2.923 18.824 1.000 27.218 287 LEU B CA 1
ATOM 1519 C C . LEU A 1 111 ? 8.756 -2.513 20.291 1.000 27.367 287 LEU B C 1
ATOM 1520 O O . LEU A 1 111 ? 8.133 -1.538 20.694 1.000 28.895 287 LEU B O 1
ATOM 1536 N N . GLY A 1 112 ? 9.458 -3.312 21.100 1.000 29.167 288 GLY B N 1
ATOM 1537 C CA . GLY A 1 112 ? 9.397 -3.172 22.544 1.000 30.443 288 GLY B CA 1
ATOM 1538 C C . GLY A 1 112 ? 7.939 -3.083 22.986 1.000 32.616 288 GLY B C 1
ATOM 1539 O O . GLY A 1 112 ? 7.099 -3.839 22.499 1.000 30.621 288 GLY B O 1
ATOM 1543 N N . SER A 1 113 ? 7.638 -2.132 23.871 1.000 33.118 289 SER B N 1
ATOM 1544 C CA . SER A 1 113 ? 6.264 -1.926 24.310 1.000 35.429 289 SER B CA 1
ATOM 1545 C C . SER A 1 113 ? 5.775 -0.574 23.812 1.000 32.904 289 SER B C 1
ATOM 1546 O O . SER A 1 113 ? 4.815 -0.019 24.343 1.000 33.378 289 SER B O 1
ATOM 1554 N N . TYR A 1 114 ? 6.447 -0.074 22.779 1.000 28.479 290 TYR B N 1
ATOM 1555 C CA . TYR A 1 114 ? 6.097 1.183 22.162 1.000 27.120 290 TYR B CA 1
ATOM 1556 C C . TYR A 1 114 ? 4.806 1.035 21.374 1.000 26.417 290 TYR B C 1
ATOM 1557 O O . TYR A 1 114 ? 4.522 -0.024 20.816 1.000 24.473 290 TYR B O 1
ATOM 1575 N N . LYS A 1 115 ? 4.028 2.121 21.330 1.000 26.160 291 LYS B N 1
ATOM 1576 C CA . LYS A 1 115 ? 2.899 2.192 20.426 1.000 29.643 291 LYS B CA 1
ATOM 1577 C C . LYS A 1 115 ? 3.114 3.399 19.522 1.000 28.292 291 LYS B C 1
ATOM 1578 O O . LYS A 1 115 ? 2.975 4.539 19.955 1.000 26.121 291 LYS B O 1
ATOM 1597 N N . ILE A 1 116 ? 3.492 3.139 18.272 1.000 27.713 292 ILE B N 1
ATOM 1598 C CA . ILE A 1 116 ? 4.006 4.201 17.430 1.000 30.406 292 ILE B CA 1
ATOM 1599 C C . ILE A 1 116 ? 2.840 4.793 16.655 1.000 29.160 292 ILE B C 1
ATOM 1600 O O . ILE A 1 116 ? 2.213 4.124 15.848 1.000 34.482 292 ILE B O 1
ATOM 1616 N N . ASN A 1 117 ? 2.522 6.048 16.922 1.000 28.097 293 ASN B N 1
ATOM 1617 C CA . ASN A 1 117 ? 1.334 6.622 16.317 1.000 28.885 293 ASN B CA 1
ATOM 1618 C C . ASN A 1 117 ? 1.685 7.723 15.325 1.000 23.710 293 ASN B C 1
ATOM 1619 O O . ASN A 1 117 ? 0.803 8.237 14.657 1.000 22.783 293 ASN B O 1
ATOM 1630 N N . GLY A 1 118 ? 2.943 8.165 15.282 1.000 20.212 294 GLY B N 1
ATOM 1631 C CA . GLY A 1 118 ? 3.263 9.341 14.497 1.000 19.957 294 GLY B CA 1
ATOM 1632 C C . GLY A 1 118 ? 4.762 9.508 14.314 1.000 19.514 294 GLY B C 1
ATOM 1633 O O . GLY A 1 118 ? 5.558 8.715 14.815 1.000 17.998 294 GLY B O 1
ATOM 1637 N N . ARG A 1 119 ? 5.121 10.545 13.568 1.000 20.158 295 ARG B N 1
ATOM 1638 C CA . ARG A 1 119 ? 6.525 10.778 13.308 1.000 20.475 295 ARG B CA 1
ATOM 1639 C C . ARG A 1 119 ? 6.739 12.254 13.013 1.000 20.052 295 ARG B C 1
ATOM 1640 O O . ARG A 1 119 ? 5.793 13.042 12.863 1.000 19.370 295 ARG B O 1
ATOM 1661 N N . THR A 1 120 ? 8.024 12.598 12.903 1.000 18.534 296 THR B N 1
ATOM 1662 C CA . THR A 1 120 ? 8.427 13.883 12.373 1.000 18.234 296 THR B CA 1
ATOM 1663 C C . THR A 1 120 ? 8.235 13.926 10.855 1.000 18.502 296 THR B C 1
ATOM 1664 O O . THR A 1 120 ? 8.094 12.914 10.177 1.000 18.094 296 THR B O 1
ATOM 1675 N N . LYS A 1 121 ? 8.313 15.140 10.324 1.000 20.031 297 LYS B N 1
ATOM 1676 C CA . LYS A 1 121 ? 8.691 15.355 8.944 1.000 21.922 297 LYS B CA 1
ATOM 1677 C C . LYS A 1 121 ? 10.090 14.780 8.716 1.000 20.438 297 LYS B C 1
ATOM 1678 O O . LYS A 1 121 ? 10.816 14.499 9.677 1.000 18.552 297 LYS B O 1
ATOM 1697 N N . ALA A 1 122 ? 10.433 14.597 7.438 1.000 19.701 298 ALA B N 1
ATOM 1698 C CA . ALA A 1 122 ? 11.740 14.070 7.076 1.000 19.919 298 ALA B CA 1
ATOM 1699 C C . ALA A 1 122 ? 12.762 15.181 7.243 1.000 20.093 298 ALA B C 1
ATOM 1700 O O . ALA A 1 122 ? 12.579 16.316 6.795 1.000 21.755 298 ALA B O 1
ATOM 1707 N N . MET A 1 123 ? 13.826 14.843 7.951 1.000 19.597 299 MET B N 1
ATOM 1708 C CA . MET A 1 123 ? 14.991 15.708 8.000 1.000 20.723 299 MET B CA 1
ATOM 1709 C C . MET A 1 123 ? 15.969 15.270 6.903 1.000 19.456 299 MET B C 1
ATOM 1710 O O . MET A 1 123 ? 16.525 14.172 6.957 1.000 18.870 299 MET B O 1
ATOM 1724 N N . VAL A 1 124 ? 16.110 16.131 5.881 1.000 20.510 300 VAL B N 1
ATOM 1725 C CA . VAL A 1 124 ? 17.080 15.947 4.820 1.000 20.830 300 VAL B CA 1
ATOM 1726 C C . VAL A 1 124 ? 18.323 16.720 5.236 1.000 20.773 300 VAL B C 1
ATOM 1727 O O . VAL A 1 124 ? 18.255 17.931 5.424 1.000 20.287 300 VAL B O 1
ATOM 1740 N N . ALA A 1 125 ? 19.446 16.024 5.346 1.000 19.551 301 ALA B N 1
ATOM 1741 C CA . ALA A 1 125 ? 20.640 16.565 5.964 1.000 18.662 301 ALA B CA 1
ATOM 1742 C C . ALA A 1 125 ? 21.831 16.284 5.065 1.000 20.870 301 ALA B C 1
ATOM 1743 O O . ALA A 1 125 ? 21.925 15.238 4.406 1.000 20.849 301 ALA B O 1
ATOM 1750 N N . CYS A 1 126 ? 22.712 17.279 5.034 1.000 22.464 302 CYS B N 1
ATOM 1751 C CA . CYS A 1 126 ? 23.904 17.234 4.225 1.000 21.934 302 CYS B CA 1
ATOM 1752 C C . CYS A 1 126 ? 25.049 17.672 5.120 1.000 21.348 302 CYS B C 1
ATOM 1753 O O . CYS A 1 126 ? 24.991 18.755 5.697 1.000 19.364 302 CYS B O 1
ATOM 1761 N N . TYR A 1 127 ? 26.042 16.793 5.264 1.000 20.723 303 TYR B N 1
ATOM 1762 C CA . TYR A 1 127 ? 27.358 17.179 5.746 1.000 22.330 303 TYR B CA 1
ATOM 1763 C C . TYR A 1 127 ? 28.201 17.573 4.532 1.000 22.234 303 TYR B C 1
ATOM 1764 O O . TYR A 1 127 ? 28.542 16.708 3.738 1.000 22.194 303 TYR B O 1
ATOM 1782 N N . PRO A 1 128 ? 28.521 18.874 4.335 1.000 23.495 304 PRO B N 1
ATOM 1783 C CA . PRO A 1 128 ? 29.202 19.360 3.122 1.000 25.659 304 PRO B CA 1
ATOM 1784 C C . PRO A 1 128 ? 30.705 19.072 3.118 1.000 28.283 304 PRO B C 1
ATOM 1785 O O . PRO A 1 128 ? 31.526 19.968 2.912 1.000 32.866 304 PRO B O 1
ATOM 1796 N N . GLY A 1 129 ? 31.073 17.826 3.421 1.000 28.803 305 GLY B N 1
ATOM 1797 C CA . GLY A 1 129 ? 32.469 17.462 3.610 1.000 28.963 305 GLY B CA 1
ATOM 1798 C C . GLY A 1 129 ? 33.176 18.342 4.643 1.000 28.997 305 GLY B C 1
ATOM 1799 O O . GLY A 1 129 ? 32.596 18.752 5.647 1.000 30.152 305 GLY B O 1
ATOM 1803 N N . ASN A 1 130 ? 34.466 18.595 4.405 1.000 28.288 306 ASN B N 1
ATOM 1804 C CA . ASN A 1 130 ? 35.227 19.576 5.160 1.000 27.195 306 ASN B CA 1
ATOM 1805 C C . ASN A 1 130 ? 35.424 19.131 6.600 1.000 27.084 306 ASN B C 1
ATOM 1806 O O . ASN A 1 130 ? 35.657 19.960 7.464 1.000 29.216 306 ASN B O 1
ATOM 1817 N N . GLY A 1 131 ? 35.340 17.831 6.867 1.000 24.849 307 GLY B N 1
ATOM 1818 C CA . GLY A 1 131 ? 35.499 17.355 8.222 1.000 23.225 307 GLY B CA 1
ATOM 1819 C C . GLY A 1 131 ? 34.266 17.603 9.083 1.000 22.133 307 GLY B C 1
ATOM 1820 O O . GLY A 1 131 ? 34.318 17.408 10.288 1.000 22.735 307 GLY B O 1
ATOM 1824 N N . THR A 1 132 ? 33.136 17.960 8.477 1.000 21.931 308 THR B N 1
ATOM 1825 C CA . THR A 1 132 ? 31.941 18.136 9.270 1.000 22.647 308 THR B CA 1
ATOM 1826 C C . THR A 1 132 ? 31.477 16.781 9.792 1.000 22.423 308 THR B C 1
ATOM 1827 O O . THR A 1 132 ? 31.598 15.762 9.113 1.000 22.646 308 THR B O 1
ATOM 1838 N N . GLY A 1 133 ? 30.950 16.796 11.020 1.000 20.988 309 GLY B N 1
ATOM 1839 C CA . GLY A 1 133 ? 30.247 15.651 11.548 1.000 20.948 309 GLY B CA 1
ATOM 1840 C C . GLY A 1 133 ? 29.264 16.076 12.624 1.000 21.102 309 GLY B C 1
ATOM 1841 O O . GLY A 1 133 ? 28.787 17.211 12.635 1.000 21.465 309 GLY B O 1
ATOM 1845 N N . TYR A 1 134 ? 28.986 15.119 13.505 1.000 19.073 310 TYR B N 1
ATOM 1846 C CA . TYR A 1 134 ? 28.083 15.284 14.625 1.000 20.331 310 TYR B CA 1
ATOM 1847 C C . TYR A 1 134 ? 28.761 14.591 15.796 1.000 19.053 310 TYR B C 1
ATOM 1848 O O . TYR A 1 134 ? 28.994 13.382 15.729 1.000 19.288 310 TYR B O 1
ATOM 1866 N N . VAL A 1 135 ? 29.092 15.373 16.830 1.000 19.556 311 VAL B N 1
ATOM 1867 C CA . VAL A 1 135 ? 29.651 14.847 18.064 1.000 20.726 311 VAL B CA 1
ATOM 1868 C C . VAL A 1 135 ? 28.708 13.791 18.643 1.000 19.796 311 VAL B C 1
ATOM 1869 O O . VAL A 1 135 ? 27.517 13.757 18.363 1.000 18.401 311 VAL B O 1
ATOM 1882 N N . ARG A 1 136 ? 29.271 12.920 19.462 1.000 19.968 312 ARG B N 1
ATOM 1883 C CA . ARG A 1 136 ? 28.507 11.945 20.218 1.000 20.613 312 ARG B CA 1
ATOM 1884 C C . ARG A 1 136 ? 27.276 12.559 20.877 1.000 19.447 312 ARG B C 1
ATOM 1885 O O . ARG A 1 136 ? 27.364 13.530 21.622 1.000 19.789 312 ARG B O 1
ATOM 1906 N N . HIS A 1 137 ? 26.121 11.952 20.605 1.000 18.173 313 HIS B N 1
ATOM 1907 C CA . HIS A 1 137 ? 24.852 12.398 21.142 1.000 17.657 313 HIS B CA 1
ATOM 1908 C C . HIS A 1 137 ? 23.866 11.235 21.236 1.000 17.431 313 HIS B C 1
ATOM 1909 O O . HIS A 1 137 ? 24.065 10.140 20.685 1.000 17.461 313 HIS B O 1
ATOM 1923 N N . VAL A 1 138 ? 22.770 11.534 21.920 1.000 16.480 314 VAL B N 1
ATOM 1924 C CA . VAL A 1 138 ? 21.603 10.685 21.982 1.000 17.232 314 VAL B CA 1
ATOM 1925 C C . VAL A 1 138 ? 20.482 11.474 21.336 1.000 17.162 314 VAL B C 1
ATOM 1926 O O . VAL A 1 138 ? 20.352 12.658 21.615 1.000 18.888 314 VAL B O 1
ATOM 1939 N N . ASP A 1 139 ? 19.707 10.821 20.473 1.000 16.316 315 ASP B N 1
ATOM 1940 C CA . ASP A 1 139 ? 18.686 11.517 19.716 1.000 17.384 315 ASP B CA 1
ATOM 1941 C C . ASP A 1 139 ? 17.623 12.003 20.692 1.000 18.329 315 ASP B C 1
ATOM 1942 O O . ASP A 1 139 ? 17.186 13.150 20.610 1.000 19.122 315 ASP B O 1
ATOM 1951 N N . ASN A 1 140 ? 17.222 11.112 21.604 1.000 18.467 316 ASN B N 1
ATOM 1952 C CA . ASN A 1 140 ? 16.169 11.417 22.560 1.000 20.095 316 ASN B CA 1
ATOM 1953 C C . ASN A 1 140 ? 16.652 11.098 23.966 1.000 20.095 316 ASN B C 1
ATOM 1954 O O . ASN A 1 140 ? 16.422 9.996 24.462 1.000 21.279 316 ASN B O 1
ATOM 1965 N N . PRO A 1 141 ? 17.409 11.996 24.623 1.000 21.705 317 PRO B N 1
ATOM 1966 C CA . PRO A 1 141 ? 17.953 11.684 25.950 1.000 23.510 317 PRO B CA 1
ATOM 1967 C C . PRO A 1 141 ? 16.999 11.911 27.125 1.000 25.200 317 PRO B C 1
ATOM 1968 O O . PRO A 1 141 ? 17.171 11.280 28.167 1.000 24.433 317 PRO B O 1
ATOM 1979 N N . ASN A 1 142 ? 15.985 12.774 26.957 1.000 26.126 318 ASN B N 1
ATOM 1980 C CA . ASN A 1 142 ? 15.205 13.266 28.086 1.000 27.221 318 ASN B CA 1
ATOM 1981 C C . ASN A 1 142 ? 13.713 12.983 27.899 1.000 28.378 318 ASN B C 1
ATOM 1982 O O . ASN A 1 142 ? 12.894 13.598 28.577 1.000 29.396 318 ASN B O 1
ATOM 1993 N N . GLY A 1 143 ? 13.345 12.052 27.007 1.000 25.169 319 GLY B N 1
ATOM 1994 C CA . GLY A 1 143 ? 11.961 11.630 26.864 1.000 25.650 319 GLY B CA 1
ATOM 1995 C C . GLY A 1 143 ? 11.096 12.582 26.035 1.000 27.016 319 GLY B C 1
ATOM 1996 O O . GLY A 1 143 ? 10.009 12.940 26.463 1.000 27.209 319 GLY B O 1
ATOM 2000 N N . ASP A 1 144 ? 11.530 12.928 24.812 1.000 26.228 320 ASP B N 1
ATOM 2001 C CA . ASP A 1 144 ? 10.798 13.864 23.959 1.000 25.699 320 ASP B CA 1
ATOM 2002 C C . ASP A 1 144 ? 9.800 13.128 23.068 1.000 23.369 320 ASP B C 1
ATOM 2003 O O . ASP A 1 144 ? 9.115 13.743 22.243 1.000 22.992 320 ASP B O 1
ATOM 2012 N N . GLY A 1 145 ? 9.698 11.802 23.226 1.000 21.240 321 GLY B N 1
ATOM 2013 C CA . GLY A 1 145 ? 8.745 11.034 22.446 1.000 19.736 321 GLY B CA 1
ATOM 2014 C C . GLY A 1 145 ? 9.369 10.165 21.355 1.000 19.809 321 GLY B C 1
ATOM 2015 O O . GLY A 1 145 ? 8.743 9.230 20.918 1.000 16.832 321 GLY B O 1
ATOM 2019 N N . ARG A 1 146 ? 10.565 10.508 20.856 1.000 18.927 322 ARG B N 1
ATOM 2020 C CA . ARG A 1 146 ? 11.156 9.757 19.769 1.000 18.966 322 ARG B CA 1
ATOM 2021 C C . ARG A 1 146 ? 11.608 8.378 20.244 1.000 19.003 322 ARG B C 1
ATOM 2022 O O . ARG A 1 146 ? 12.409 8.279 21.154 1.000 20.028 322 ARG B O 1
ATOM 2043 N N . CYS A 1 147 ? 11.113 7.309 19.615 1.000 19.343 323 CYS B N 1
ATOM 2044 C CA . CYS A 1 147 ? 11.470 5.969 20.051 1.000 20.969 323 CYS B CA 1
ATOM 2045 C C . CYS A 1 147 ? 12.291 5.254 18.980 1.000 19.588 323 CYS B C 1
ATOM 2046 O O . CYS A 1 147 ? 13.172 4.479 19.337 1.000 22.746 323 CYS B O 1
ATOM 2054 N N . VAL A 1 148 ? 12.060 5.560 17.696 1.000 18.082 324 VAL B N 1
ATOM 2055 C CA . VAL A 1 148 ? 12.816 4.943 16.627 1.000 17.049 324 VAL B CA 1
ATOM 2056 C C . VAL A 1 148 ? 13.376 5.999 15.676 1.000 16.952 324 VAL B C 1
ATOM 2057 O O . VAL A 1 148 ? 12.649 6.827 15.125 1.000 16.413 324 VAL B O 1
ATOM 2070 N N . THR A 1 149 ? 14.694 5.928 15.457 1.000 15.387 325 THR B N 1
ATOM 2071 C CA . THR A 1 149 ? 15.329 6.735 14.438 1.000 16.829 325 THR B CA 1
ATOM 2072 C C . THR A 1 149 ? 15.448 5.905 13.168 1.000 16.830 325 THR B C 1
ATOM 2073 O O . THR A 1 149 ? 15.935 4.776 13.209 1.000 17.811 325 THR B O 1
ATOM 2084 N N . CYS A 1 150 ? 15.015 6.488 12.055 1.000 17.418 326 CYS B N 1
ATOM 2085 C CA . CYS A 1 150 ? 15.036 5.822 10.776 1.000 17.912 326 CYS B CA 1
ATOM 2086 C C . CYS A 1 150 ? 15.808 6.691 9.792 1.000 18.936 326 CYS B C 1
ATOM 2087 O O . CYS A 1 150 ? 15.430 7.839 9.581 1.000 18.397 326 CYS B O 1
ATOM 2095 N N . ILE A 1 151 ? 16.910 6.173 9.231 1.000 17.549 327 ILE B N 1
ATOM 2096 C CA . ILE A 1 151 ? 17.740 6.962 8.331 1.000 20.111 327 ILE B CA 1
ATOM 2097 C C . ILE A 1 151 ? 17.907 6.216 7.007 1.000 19.343 327 ILE B C 1
ATOM 2098 O O . ILE A 1 151 ? 18.255 5.024 6.997 1.000 20.233 327 ILE B O 1
ATOM 2114 N N . TYR A 1 152 ? 17.688 6.957 5.912 1.000 18.584 328 TYR B N 1
ATOM 2115 C CA . TYR A 1 152 ? 17.959 6.491 4.567 1.000 18.807 328 TYR B CA 1
ATOM 2116 C C . TYR A 1 152 ? 19.151 7.254 3.985 1.000 18.834 328 TYR B C 1
ATOM 2117 O O . TYR A 1 152 ? 19.151 8.477 3.938 1.000 20.506 328 TYR B O 1
ATOM 2135 N N . TYR A 1 153 ? 20.159 6.510 3.530 1.000 19.119 329 TYR B N 1
ATOM 2136 C CA . TYR A 1 153 ? 21.362 7.086 2.958 1.000 20.258 329 TYR B CA 1
ATOM 2137 C C . TYR A 1 153 ? 21.280 7.048 1.436 1.000 22.124 329 TYR B C 1
ATOM 2138 O O . TYR A 1 153 ? 20.673 6.153 0.854 1.000 24.226 329 TYR B O 1
ATOM 2156 N N . LEU A 1 154 ? 21.887 8.026 0.780 1.000 24.816 330 LEU B N 1
ATOM 2157 C CA . LEU A 1 154 ? 21.763 8.092 -0.662 1.000 30.139 330 LEU B CA 1
ATOM 2158 C C . LEU A 1 154 ? 23.073 8.541 -1.305 1.000 29.151 330 LEU B C 1
ATOM 2159 O O . LEU A 1 154 ? 23.061 9.274 -2.281 1.000 33.439 330 LEU B O 1
ATOM 2175 N N . ASN A 1 155 ? 24.200 8.060 -0.787 1.000 27.192 331 ASN B N 1
ATOM 2176 C CA . ASN A 1 155 ? 25.505 8.516 -1.243 1.000 27.555 331 ASN B CA 1
ATOM 2177 C C . ASN A 1 155 ? 26.124 7.482 -2.184 1.000 29.826 331 ASN B C 1
ATOM 2178 O O . ASN A 1 155 ? 26.704 6.506 -1.728 1.000 31.344 331 ASN B O 1
ATOM 2189 N N . LYS A 1 156 ? 25.950 7.687 -3.497 1.000 35.589 332 LYS B N 1
ATOM 2190 C CA . LYS A 1 156 ? 26.597 6.881 -4.519 1.000 36.255 332 LYS B CA 1
ATOM 2191 C C . LYS A 1 156 ? 28.108 7.058 -4.375 1.000 35.401 332 LYS B C 1
ATOM 2192 O O . LYS A 1 156 ? 28.577 8.136 -4.008 1.000 37.177 332 LYS B O 1
ATOM 2211 N N . ASP A 1 157 ? 28.867 5.992 -4.603 1.000 34.566 333 ASP B N 1
ATOM 2212 C CA . ASP A 1 157 ? 30.321 6.091 -4.648 1.000 33.501 333 ASP B CA 1
ATOM 2213 C C . ASP A 1 157 ? 30.950 6.518 -3.325 1.000 31.276 333 ASP B C 1
ATOM 2214 O O . ASP A 1 157 ? 32.087 7.001 -3.301 1.000 31.772 333 ASP B O 1
ATOM 2223 N N . TRP A 1 158 ? 30.275 6.285 -2.204 1.000 27.801 334 TRP B N 1
ATOM 2224 C CA . TRP A 1 158 ? 30.877 6.599 -0.917 1.000 26.663 334 TRP B CA 1
ATOM 2225 C C . TRP A 1 158 ? 31.940 5.569 -0.550 1.000 26.345 334 TRP B C 1
ATOM 2226 O O . TRP A 1 158 ? 31.644 4.388 -0.493 1.000 26.477 334 TRP B O 1
ATOM 2247 N N . ASP A 1 159 ? 33.169 6.023 -0.280 1.000 27.357 335 ASP B N 1
ATOM 2248 C CA . ASP A 1 159 ? 34.229 5.179 0.237 1.000 24.628 335 ASP B CA 1
ATOM 2249 C C . ASP A 1 159 ? 34.601 5.743 1.597 1.000 26.006 335 ASP B C 1
ATOM 2250 O O . ASP A 1 159 ? 35.304 6.752 1.676 1.000 27.002 335 ASP B O 1
ATOM 2259 N N . ALA A 1 160 ? 34.141 5.079 2.662 1.000 25.287 336 ALA B N 1
ATOM 2260 C CA . ALA A 1 160 ? 34.309 5.587 4.008 1.000 28.096 336 ALA B CA 1
ATOM 2261 C C . ALA A 1 160 ? 35.784 5.644 4.416 1.000 30.036 336 ALA B C 1
ATOM 2262 O O . ALA A 1 160 ? 36.160 6.489 5.225 1.000 28.932 336 ALA B O 1
ATOM 2269 N N . LYS A 1 161 ? 36.642 4.763 3.887 1.000 28.018 337 LYS B N 1
ATOM 2270 C CA . LYS A 1 161 ? 38.037 4.839 4.296 1.000 29.329 337 LYS B CA 1
ATOM 2271 C C . LYS A 1 161 ? 38.682 6.141 3.809 1.000 27.239 337 LYS B C 1
ATOM 2272 O O . LYS A 1 161 ? 39.679 6.578 4.373 1.000 30.234 337 LYS B O 1
ATOM 2291 N N . VAL A 1 162 ? 38.132 6.760 2.763 1.000 26.567 338 VAL B N 1
ATOM 2292 C CA . VAL A 1 162 ? 38.664 8.008 2.217 1.000 29.097 338 VAL B CA 1
ATOM 2293 C C . VAL A 1 162 ? 37.807 9.215 2.631 1.000 28.562 338 VAL B C 1
ATOM 2294 O O . VAL A 1 162 ? 38.324 10.274 2.957 1.000 27.348 338 VAL B O 1
ATOM 2307 N N . SER A 1 163 ? 36.482 9.073 2.607 1.000 29.265 339 SER B N 1
ATOM 2308 C CA . SER A 1 163 ? 35.600 10.206 2.834 1.000 28.557 339 SER B CA 1
ATOM 2309 C C . SER A 1 163 ? 35.007 10.240 4.250 1.000 28.018 339 SER B C 1
ATOM 2310 O O . SER A 1 163 ? 34.306 11.193 4.598 1.000 26.208 339 SER B O 1
ATOM 2318 N N . GLY A 1 164 ? 35.282 9.212 5.063 1.000 24.920 340 GLY B N 1
ATOM 2319 C CA . GLY A 1 164 ? 34.817 9.126 6.435 1.000 25.031 340 GLY B CA 1
ATOM 2320 C C . GLY A 1 164 ? 33.292 9.082 6.523 1.000 23.819 340 GLY B C 1
ATOM 2321 O O . GLY A 1 164 ? 32.643 8.352 5.780 1.000 23.870 340 GLY B O 1
ATOM 2325 N N . GLY A 1 165 ? 32.731 9.887 7.432 1.000 23.843 341 GLY B N 1
ATOM 2326 C CA . GLY A 1 165 ? 31.284 10.037 7.550 1.000 22.885 341 GLY B CA 1
ATOM 2327 C C . GLY A 1 165 ? 30.582 8.790 8.097 1.000 22.837 341 GLY B C 1
ATOM 2328 O O . GLY A 1 165 ? 29.379 8.615 7.900 1.000 20.474 341 GLY B O 1
ATOM 2332 N N . ILE A 1 166 ? 31.318 7.937 8.818 1.000 23.076 342 ILE B N 1
ATOM 2333 C CA . ILE A 1 166 ? 30.703 6.786 9.446 1.000 24.344 342 ILE B CA 1
ATOM 2334 C C . ILE A 1 166 ? 29.781 7.253 10.568 1.000 21.767 342 ILE B C 1
ATOM 2335 O O . ILE A 1 166 ? 30.161 8.094 11.377 1.000 17.716 342 ILE B O 1
ATOM 2351 N N . LEU A 1 167 ? 28.569 6.682 10.597 1.000 18.999 343 LEU B N 1
ATOM 2352 C CA . LEU A 1 167 ? 27.747 6.684 11.792 1.000 19.793 343 LEU B CA 1
ATOM 2353 C C . LEU A 1 167 ? 28.225 5.539 12.683 1.000 19.603 343 LEU B C 1
ATOM 2354 O O . LEU A 1 167 ? 28.112 4.362 12.335 1.000 20.599 343 LEU B O 1
ATOM 2370 N N . ARG A 1 168 ? 28.829 5.897 13.811 1.000 19.740 344 ARG B N 1
ATOM 2371 C CA . ARG A 1 168 ? 29.224 4.925 14.799 1.000 20.177 344 ARG B CA 1
ATOM 2372 C C . ARG A 1 168 ? 28.234 4.999 15.945 1.000 19.383 344 ARG B C 1
ATOM 2373 O O . ARG A 1 168 ? 28.009 6.066 16.515 1.000 19.101 344 ARG B O 1
ATOM 2394 N N . ILE A 1 169 ? 27.632 3.847 16.249 1.000 18.570 345 ILE B N 1
ATOM 2395 C CA . ILE A 1 169 ? 26.674 3.736 17.321 1.000 19.246 345 ILE B CA 1
ATOM 2396 C C . ILE A 1 169 ? 27.336 2.880 18.386 1.000 19.354 345 ILE B C 1
ATOM 2397 O O . ILE A 1 169 ? 28.024 1.910 18.059 1.000 19.864 345 ILE B O 1
ATOM 2413 N N . PHE A 1 170 ? 27.069 3.232 19.655 1.000 19.601 346 PHE B N 1
ATOM 2414 C CA . PHE A 1 170 ? 27.608 2.528 20.814 1.000 20.059 346 PHE B CA 1
ATOM 2415 C C . PHE A 1 170 ? 26.474 1.915 21.614 1.000 19.353 346 PHE B C 1
ATOM 2416 O O . PHE A 1 170 ? 26.108 2.449 22.669 1.000 20.818 346 PHE B O 1
ATOM 2433 N N . PRO A 1 171 ? 25.901 0.788 21.140 1.000 18.574 347 PRO B N 1
ATOM 2434 C CA . PRO A 1 171 ? 24.746 0.183 21.791 1.000 20.783 347 PRO B CA 1
ATOM 2435 C C . PRO A 1 171 ? 25.109 -0.235 23.208 1.000 22.839 347 PRO B C 1
ATOM 2436 O O . PRO A 1 171 ? 26.159 -0.817 23.448 1.000 20.851 347 PRO B O 1
ATOM 2447 N N . GLU A 1 172 ? 24.276 0.167 24.154 1.000 23.920 348 GLU B N 1
ATOM 2448 C CA . GLU A 1 172 ? 24.581 0.000 25.560 1.000 28.860 348 GLU B CA 1
ATOM 2449 C C . GLU A 1 172 ? 24.757 -1.488 25.835 1.000 29.267 348 GLU B C 1
ATOM 2450 O O . GLU A 1 172 ? 23.956 -2.300 25.362 1.000 26.619 348 GLU B O 1
ATOM 2462 N N . GLY A 1 173 ? 25.831 -1.811 26.556 1.000 29.181 349 GLY B N 1
ATOM 2463 C CA . GLY A 1 173 ? 26.048 -3.150 27.073 1.000 31.743 349 GLY B CA 1
ATOM 2464 C C . GLY A 1 173 ? 26.636 -4.131 26.056 1.000 30.998 349 GLY B C 1
ATOM 2465 O O . GLY A 1 173 ? 26.829 -5.297 26.383 1.000 36.064 349 GLY B O 1
ATOM 2469 N N . LYS A 1 174 ? 26.955 -3.668 24.845 1.000 27.826 350 LYS B N 1
ATOM 2470 C CA . LYS A 1 174 ? 27.375 -4.566 23.785 1.000 25.894 350 LYS B CA 1
ATOM 2471 C C . LYS A 1 174 ? 28.895 -4.594 23.697 1.000 25.618 350 LYS B C 1
ATOM 2472 O O . LYS A 1 174 ? 29.568 -3.590 23.946 1.000 24.119 350 LYS B O 1
ATOM 2491 N N . ALA A 1 175 ? 29.406 -5.754 23.282 1.000 24.635 351 ALA B N 1
ATOM 2492 C CA . ALA A 1 175 ? 30.836 -6.012 23.171 1.000 25.860 351 ALA B CA 1
ATOM 2493 C C . ALA A 1 175 ? 31.467 -5.248 22.007 1.000 25.593 351 ALA B C 1
ATOM 2494 O O . ALA A 1 175 ? 32.689 -5.128 21.960 1.000 24.160 351 ALA B O 1
ATOM 2501 N N . GLN A 1 176 ? 30.650 -4.841 21.024 1.000 24.037 352 GLN B N 1
ATOM 2502 C CA . GLN A 1 176 ? 31.138 -4.139 19.854 1.000 26.012 352 GLN B CA 1
ATOM 2503 C C . GLN A 1 176 ? 30.221 -2.938 19.605 1.000 26.186 352 GLN B C 1
ATOM 2504 O O . GLN A 1 176 ? 29.010 -3.011 19.815 1.000 25.336 352 GLN B O 1
ATOM 2518 N N . PHE A 1 177 ? 30.810 -1.851 19.114 1.000 24.117 353 PHE B N 1
ATOM 2519 C CA . PHE A 1 177 ? 30.038 -0.740 18.575 1.000 23.580 353 PHE B CA 1
ATOM 2520 C C . PHE A 1 177 ? 29.667 -1.076 17.135 1.000 23.248 353 PHE B C 1
ATOM 2521 O O . PHE A 1 177 ? 30.182 -2.029 16.556 1.000 24.537 353 PHE B O 1
ATOM 2538 N N . ALA A 1 178 ? 28.761 -0.294 16.568 1.000 22.807 354 ALA B N 1
ATOM 2539 C CA . ALA A 1 178 ? 28.258 -0.516 15.226 1.000 22.868 354 ALA B CA 1
ATOM 2540 C C . ALA A 1 178 ? 28.709 0.630 14.332 1.000 23.621 354 ALA B C 1
ATOM 2541 O O . ALA A 1 178 ? 28.355 1.779 14.569 1.000 22.494 354 ALA B O 1
ATOM 2548 N N . ASP A 1 179 ? 29.444 0.284 13.280 1.000 23.742 355 ASP B N 1
ATOM 2549 C CA . ASP A 1 179 ? 29.855 1.226 12.254 1.000 25.455 355 ASP B CA 1
ATOM 2550 C C . ASP A 1 179 ? 28.959 1.056 11.042 1.000 24.001 355 ASP B C 1
ATOM 2551 O O . ASP A 1 179 ? 28.942 -0.025 10.454 1.000 24.823 355 ASP B O 1
ATOM 2560 N N . ILE A 1 180 ? 28.188 2.107 10.751 1.000 21.037 356 ILE B N 1
ATOM 2561 C CA . ILE A 1 180 ? 27.290 2.146 9.621 1.000 21.683 356 ILE B CA 1
ATOM 2562 C C . ILE A 1 180 ? 27.876 3.088 8.579 1.000 23.127 356 ILE B C 1
ATOM 2563 O O . ILE A 1 180 ? 27.876 4.300 8.771 1.000 21.651 356 ILE B O 1
ATOM 2579 N N . GLU A 1 181 ? 28.293 2.528 7.450 1.000 23.176 357 GLU B N 1
ATOM 2580 C CA . GLU A 1 181 ? 28.673 3.325 6.303 1.000 24.751 357 GLU B CA 1
ATOM 2581 C C . GLU A 1 181 ? 27.418 3.931 5.691 1.000 22.297 357 GLU B C 1
ATOM 2582 O O . GLU A 1 181 ? 26.392 3.244 5.563 1.000 21.374 357 GLU B O 1
ATOM 2594 N N . PRO A 1 182 ? 27.465 5.221 5.303 1.000 21.266 358 PRO B N 1
ATOM 2595 C CA . PRO A 1 182 ? 26.291 5.918 4.745 1.000 22.119 358 PRO B CA 1
ATOM 2596 C C . PRO A 1 182 ? 26.039 5.573 3.280 1.000 21.359 358 PRO B C 1
ATOM 2597 O O . PRO A 1 182 ? 25.971 6.439 2.416 1.000 21.713 358 PRO B O 1
ATOM 2608 N N . LYS A 1 183 ? 25.877 4.278 3.034 1.000 25.342 359 LYS B N 1
ATOM 2609 C CA . LYS A 1 183 ? 25.888 3.720 1.697 1.000 27.194 359 LYS B CA 1
ATOM 2610 C C . LYS A 1 183 ? 24.554 3.959 1.020 1.000 26.550 359 LYS B C 1
ATOM 2611 O O . LYS A 1 183 ? 23.505 3.916 1.649 1.000 22.804 359 LYS B O 1
ATOM 2630 N N . PHE A 1 184 ? 24.628 4.090 -0.296 1.000 25.376 360 PHE B N 1
ATOM 2631 C CA . PHE A 1 184 ? 23.473 4.308 -1.143 1.000 25.453 360 PHE B CA 1
ATOM 2632 C C . PHE A 1 184 ? 22.384 3.250 -0.941 1.000 22.254 360 PHE B C 1
ATOM 2633 O O . PHE A 1 184 ? 22.657 2.063 -0.958 1.000 23.374 360 PHE B O 1
ATOM 2650 N N . ASP A 1 185 ? 21.151 3.734 -0.783 1.000 22.326 361 ASP B N 1
ATOM 2651 C CA . ASP A 1 185 ? 19.930 2.950 -0.686 1.000 23.721 361 ASP B CA 1
ATOM 2652 C C . ASP A 1 185 ? 19.924 2.100 0.588 1.000 22.686 361 ASP B C 1
ATOM 2653 O O . ASP A 1 185 ? 19.274 1.055 0.647 1.000 22.787 361 ASP B O 1
ATOM 2662 N N . ARG A 1 186 ? 20.650 2.542 1.619 1.000 20.467 362 ARG B N 1
ATOM 2663 C CA . ARG A 1 186 ? 20.671 1.812 2.870 1.000 19.200 362 ARG B CA 1
ATOM 2664 C C . ARG A 1 186 ? 19.702 2.464 3.849 1.000 18.219 362 ARG B C 1
ATOM 2665 O O . ARG A 1 186 ? 19.686 3.688 4.021 1.000 19.362 362 ARG B O 1
ATOM 2686 N N . LEU A 1 187 ? 18.847 1.627 4.430 1.000 17.800 363 LEU B N 1
ATOM 2687 C CA . LEU A 1 187 ? 17.914 2.057 5.448 1.000 19.848 363 LEU B CA 1
ATOM 2688 C C . LEU A 1 187 ? 18.389 1.524 6.800 1.000 19.501 363 LEU B C 1
ATOM 2689 O O . LEU A 1 187 ? 18.816 0.374 6.923 1.000 22.136 363 LEU B O 1
ATOM 2705 N N . LEU A 1 188 ? 18.335 2.393 7.809 1.000 19.002 364 LEU B N 1
ATOM 2706 C CA . LEU A 1 188 ? 18.764 2.084 9.163 1.000 19.416 364 LEU B CA 1
ATOM 2707 C C . LEU A 1 188 ? 17.686 2.471 10.165 1.000 18.748 364 LEU B C 1
ATOM 2708 O O . LEU A 1 188 ? 17.179 3.582 10.117 1.000 18.627 364 LEU B O 1
ATOM 2724 N N . PHE A 1 189 ? 17.410 1.547 11.083 1.000 20.190 365 PHE B N 1
ATOM 2725 C CA . PHE A 1 189 ? 16.573 1.777 12.255 1.000 21.250 365 PHE B CA 1
ATOM 2726 C C . PHE A 1 189 ? 17.426 1.584 13.507 1.000 19.171 365 PHE B C 1
ATOM 2727 O O . PHE A 1 189 ? 18.248 0.670 13.572 1.000 17.740 365 PHE B O 1
ATOM 2744 N N . PHE A 1 190 ? 17.239 2.468 14.487 1.000 17.587 366 PHE B N 1
ATOM 2745 C CA . PHE A 1 190 ? 17.794 2.248 15.811 1.000 17.428 366 PHE B CA 1
ATOM 2746 C C . PHE A 1 190 ? 16.925 2.952 16.839 1.000 16.524 366 PHE B C 1
ATOM 2747 O O . PHE A 1 190 ? 16.255 3.906 16.516 1.000 18.618 366 PHE B O 1
ATOM 2764 N N . TRP A 1 191 ? 16.904 2.422 18.065 1.000 16.298 367 TRP B N 1
ATOM 2765 C CA . TRP A 1 191 ? 16.220 3.064 19.167 1.000 17.676 367 TRP B CA 1
ATOM 2766 C C . TRP A 1 191 ? 16.850 4.425 19.410 1.000 17.751 367 TRP B C 1
ATOM 2767 O O . TRP A 1 191 ? 18.080 4.508 19.494 1.000 16.695 367 TRP B O 1
ATOM 2788 N N . SER A 1 192 ? 16.003 5.458 19.533 1.000 17.399 368 SER B N 1
ATOM 2789 C CA . SER A 1 192 ? 16.454 6.845 19.609 1.000 17.507 368 SER B CA 1
ATOM 2790 C C . SER A 1 192 ? 16.972 7.219 20.991 1.000 17.566 368 SER B C 1
ATOM 2791 O O . SER A 1 192 ? 17.613 8.255 21.141 1.000 17.015 368 SER B O 1
ATOM 2799 N N . ASP A 1 193 ? 16.659 6.417 22.011 1.000 18.461 369 ASP B N 1
ATOM 2800 C CA . ASP A 1 193 ? 16.938 6.781 23.394 1.000 19.753 369 ASP B CA 1
ATOM 2801 C C . ASP A 1 193 ? 18.394 6.466 23.742 1.000 20.252 369 ASP B C 1
ATOM 2802 O O . ASP A 1 193 ? 19.251 6.218 22.876 1.000 19.450 369 ASP B O 1
ATOM 2811 N N . ARG A 1 194 ? 18.676 6.496 25.041 1.000 22.711 370 ARG B N 1
ATOM 2812 C CA . ARG A 1 194 ? 20.048 6.455 25.533 1.000 23.733 370 ARG B CA 1
ATOM 2813 C C . ARG A 1 194 ? 20.716 5.101 25.340 1.000 21.945 370 ARG B C 1
ATOM 2814 O O . ARG A 1 194 ? 21.910 4.985 25.585 1.000 22.023 370 ARG B O 1
ATOM 2835 N N . ARG A 1 195 ? 19.989 4.089 24.866 1.000 21.604 371 ARG B N 1
ATOM 2836 C CA . ARG A 1 195 ? 20.635 2.832 24.522 1.000 20.156 371 ARG B CA 1
ATOM 2837 C C . ARG A 1 195 ? 21.636 3.009 23.383 1.000 20.258 371 ARG B C 1
ATOM 2838 O O . ARG A 1 195 ? 22.600 2.238 23.328 1.000 20.141 371 ARG B O 1
ATOM 2859 N N . ASN A 1 196 ? 21.400 3.993 22.490 1.000 18.759 372 ASN B N 1
ATOM 2860 C CA . ASN A 1 196 ? 22.183 4.136 21.275 1.000 18.493 372 ASN B CA 1
ATOM 2861 C C . ASN A 1 196 ? 22.780 5.536 21.145 1.000 19.071 372 ASN B C 1
ATOM 2862 O O . ASN A 1 196 ? 22.443 6.290 20.223 1.000 17.801 372 ASN B O 1
ATOM 2873 N N . PRO A 1 197 ? 23.772 5.892 21.997 1.000 18.925 373 PRO B N 1
ATOM 2874 C CA . PRO A 1 197 ? 24.616 7.040 21.719 1.000 17.578 373 PRO B CA 1
ATOM 2875 C C . PRO A 1 197 ? 25.343 6.778 20.410 1.000 16.272 373 PRO B C 1
ATOM 2876 O O . PRO A 1 197 ? 25.642 5.637 20.062 1.000 16.925 373 PRO B O 1
ATOM 2887 N N . HIS A 1 198 ? 25.553 7.845 19.649 1.000 16.084 374 HIS B N 1
ATOM 2888 C CA . HIS A 1 198 ? 26.103 7.746 18.314 1.000 16.801 374 HIS B CA 1
ATOM 2889 C C . HIS A 1 198 ? 26.731 9.068 17.902 1.000 17.338 374 HIS B C 1
ATOM 2890 O O . HIS A 1 198 ? 26.459 10.126 18.466 1.000 16.866 374 HIS B O 1
ATOM 2904 N N . GLU A 1 199 ? 27.528 8.973 16.850 1.000 18.697 375 GLU B N 1
ATOM 2905 C CA . GLU A 1 199 ? 28.225 10.113 16.300 1.000 21.213 375 GLU B CA 1
ATOM 2906 C C . GLU A 1 199 ? 28.360 9.946 14.802 1.000 20.196 375 GLU B C 1
ATOM 2907 O O . GLU A 1 199 ? 28.362 8.824 14.304 1.000 19.827 375 GLU B O 1
ATOM 2919 N N . VAL A 1 200 ? 28.433 11.084 14.105 1.000 21.591 376 VAL B N 1
ATOM 2920 C CA . VAL A 1 200 ? 28.788 11.105 12.696 1.000 20.824 376 VAL B CA 1
ATOM 2921 C C . VAL A 1 200 ? 30.251 11.526 12.628 1.000 20.278 376 VAL B C 1
ATOM 2922 O O . VAL A 1 200 ? 30.626 12.638 13.017 1.000 18.908 376 VAL B O 1
ATOM 2935 N N . GLN A 1 201 ? 31.094 10.575 12.253 1.000 21.204 377 GLN B N 1
ATOM 2936 C CA . GLN A 1 201 ? 32.519 10.860 12.177 1.000 22.608 377 GLN B CA 1
ATOM 2937 C C . GLN A 1 201 ? 32.790 11.787 10.995 1.000 21.765 377 GLN B C 1
ATOM 2938 O O . GLN A 1 201 ? 32.012 11.883 10.049 1.000 19.450 377 GLN B O 1
ATOM 2952 N N . PRO A 1 202 ? 33.891 12.567 11.042 1.000 24.433 378 PRO B N 1
ATOM 2953 C CA . PRO A 1 202 ? 34.127 13.599 10.042 1.000 24.453 378 PRO B CA 1
ATOM 2954 C C . PRO A 1 202 ? 33.981 13.086 8.614 1.000 23.860 378 PRO B C 1
ATOM 2955 O O . PRO A 1 202 ? 34.496 12.027 8.276 1.000 25.311 378 PRO B O 1
ATOM 2966 N N . ALA A 1 203 ? 33.256 13.867 7.803 1.000 22.270 379 ALA B N 1
ATOM 2967 C CA . ALA A 1 203 ? 33.004 13.593 6.407 1.000 22.733 379 ALA B CA 1
ATOM 2968 C C . ALA A 1 203 ? 33.864 14.519 5.544 1.000 25.628 379 ALA B C 1
ATOM 2969 O O . ALA A 1 203 ? 33.936 15.722 5.804 1.000 26.157 379 ALA B O 1
ATOM 2976 N N . TYR A 1 204 ? 34.447 13.967 4.474 1.000 26.649 380 TYR B N 1
ATOM 2977 C CA . TYR A 1 204 ? 35.306 14.741 3.589 1.000 27.523 380 TYR B CA 1
ATOM 2978 C C . TYR A 1 204 ? 34.761 14.745 2.164 1.000 28.685 380 TYR B C 1
ATOM 2979 O O . TYR A 1 204 ? 35.465 15.120 1.239 1.000 31.450 380 TYR B O 1
ATOM 2997 N N . ALA A 1 205 ? 33.526 14.266 1.981 1.000 24.498 381 ALA B N 1
ATOM 2998 C CA . ALA A 1 205 ? 32.768 14.503 0.773 1.000 24.834 381 ALA B CA 1
ATOM 2999 C C . ALA A 1 205 ? 31.347 14.835 1.219 1.000 24.537 381 ALA B C 1
ATOM 3000 O O . ALA A 1 205 ? 31.028 14.713 2.404 1.000 23.855 381 ALA B O 1
ATOM 3007 N N . THR A 1 206 ? 30.526 15.274 0.277 1.000 23.716 382 THR B N 1
ATOM 3008 C CA . THR A 1 206 ? 29.161 15.647 0.574 1.000 23.613 382 THR B CA 1
ATOM 3009 C C . THR A 1 206 ? 28.360 14.399 0.935 1.000 23.577 382 THR B C 1
ATOM 3010 O O . THR A 1 206 ? 28.221 13.507 0.111 1.000 25.151 382 THR B O 1
ATOM 3021 N N . ARG A 1 207 ? 27.770 14.382 2.133 1.000 22.828 383 ARG B N 1
ATOM 3022 C CA . ARG A 1 207 ? 27.090 13.193 2.634 1.000 21.225 383 ARG B CA 1
ATOM 3023 C C . ARG A 1 207 ? 25.631 13.544 2.856 1.000 19.997 383 ARG B C 1
ATOM 3024 O O . ARG A 1 207 ? 25.345 14.479 3.599 1.000 20.076 383 ARG B O 1
ATOM 3045 N N . TYR A 1 208 ? 24.739 12.797 2.213 1.000 20.508 384 TYR B N 1
ATOM 3046 C CA . TYR A 1 208 ? 23.323 13.029 2.356 1.000 20.552 384 TYR B CA 1
ATOM 3047 C C . TYR A 1 208 ? 22.648 11.873 3.091 1.000 20.063 384 TYR B C 1
ATOM 3048 O O . TYR A 1 208 ? 22.998 10.716 2.897 1.000 21.133 384 TYR B O 1
ATOM 3066 N N . ALA A 1 209 ? 21.636 12.210 3.894 1.000 18.227 385 ALA B N 1
ATOM 3067 C CA . ALA A 1 209 ? 20.826 11.205 4.552 1.000 18.234 385 ALA B CA 1
ATOM 3068 C C . ALA A 1 209 ? 19.481 11.832 4.825 1.000 18.600 385 ALA B C 1
ATOM 3069 O O . ALA A 1 209 ? 19.423 13.030 5.006 1.000 18.550 385 ALA B O 1
ATOM 3076 N N . ILE A 1 210 ? 18.434 11.011 4.858 1.000 18.330 386 ILE B N 1
ATOM 3077 C CA . ILE A 1 210 ? 17.124 11.485 5.245 1.000 19.650 386 ILE B CA 1
ATOM 3078 C C . ILE A 1 210 ? 16.702 10.732 6.495 1.000 19.663 386 ILE B C 1
ATOM 3079 O O . ILE A 1 210 ? 16.661 9.504 6.469 1.000 20.269 386 ILE B O 1
ATOM 3095 N N . THR A 1 211 ? 16.360 11.496 7.542 1.000 19.860 387 THR B N 1
ATOM 3096 C CA . THR A 1 211 ? 15.965 10.941 8.827 1.000 19.595 387 THR B CA 1
ATOM 3097 C C . THR A 1 211 ? 14.494 11.236 9.082 1.000 20.024 387 THR B C 1
ATOM 3098 O O . THR A 1 211 ? 13.997 12.330 8.803 1.000 18.317 387 THR B O 1
ATOM 3109 N N . VAL A 1 212 ? 13.800 10.217 9.572 1.000 19.519 388 VAL B N 1
ATOM 3110 C CA . VAL A 1 212 ? 12.511 10.412 10.195 1.000 21.225 388 VAL B CA 1
ATOM 3111 C C . VAL A 1 212 ? 12.615 9.791 11.577 1.000 18.371 388 VAL B C 1
ATOM 3112 O O . VAL A 1 212 ? 13.203 8.732 11.713 1.000 18.360 388 VAL B O 1
ATOM 3125 N N . TRP A 1 213 ? 12.038 10.454 12.579 1.000 17.405 389 TRP B N 1
ATOM 3126 C CA . TRP A 1 213 ? 11.903 9.877 13.904 1.000 16.313 389 TRP B CA 1
ATOM 3127 C C . TRP A 1 213 ? 10.459 9.495 14.148 1.000 17.396 389 TRP B C 1
ATOM 3128 O O . TRP A 1 213 ? 9.570 10.320 13.897 1.000 18.401 389 TRP B O 1
ATOM 3149 N N . TYR A 1 214 ? 10.278 8.272 14.654 1.000 16.721 390 TYR B N 1
ATOM 3150 C CA . TYR A 1 214 ? 8.968 7.785 15.052 1.000 17.650 390 TYR B CA 1
ATOM 3151 C C . TYR A 1 214 ? 8.748 8.016 16.542 1.000 19.955 390 TYR B C 1
ATOM 3152 O O . TYR A 1 214 ? 9.659 7.821 17.353 1.000 22.877 390 TYR B O 1
ATOM 3170 N N . PHE A 1 215 ? 7.502 8.423 16.866 1.000 18.570 391 PHE B N 1
ATOM 3171 C CA . PHE A 1 215 ? 7.066 8.758 18.207 1.000 19.271 391 PHE B CA 1
ATOM 3172 C C . PHE A 1 215 ? 6.276 7.613 18.843 1.000 21.576 391 PHE B C 1
ATOM 3173 O O . PHE A 1 215 ? 5.361 7.083 18.210 1.000 20.730 391 PHE B O 1
ATOM 3190 N N . ASP A 1 216 ? 6.636 7.281 20.093 1.000 21.442 392 ASP B N 1
ATOM 3191 C CA . ASP A 1 216 ? 5.755 6.526 20.975 1.000 22.556 392 ASP B CA 1
ATOM 3192 C C . ASP A 1 216 ? 4.615 7.429 21.463 1.000 22.135 392 ASP B C 1
ATOM 3193 O O . ASP A 1 216 ? 4.859 8.501 22.006 1.000 22.429 392 ASP B O 1
ATOM 3202 N N . ALA A 1 217 ? 3.380 6.950 21.314 1.000 22.233 393 ALA B N 1
ATOM 3203 C CA . ALA A 1 217 ? 2.181 7.725 21.612 1.000 24.689 393 ALA B CA 1
ATOM 3204 C C . ALA A 1 217 ? 2.228 8.301 23.030 1.000 25.252 393 ALA B C 1
ATOM 3205 O O . ALA A 1 217 ? 2.089 9.515 23.219 1.000 27.365 393 ALA B O 1
ATOM 3212 N N . ASP A 1 218 ? 2.466 7.438 24.021 1.000 24.640 394 ASP B N 1
ATOM 3213 C CA . ASP A 1 218 ? 2.414 7.837 25.417 1.000 26.593 394 ASP B CA 1
ATOM 3214 C C . ASP A 1 218 ? 3.567 8.784 25.758 1.000 26.412 394 ASP B C 1
ATOM 3215 O O . ASP A 1 218 ? 3.365 9.819 26.396 1.000 23.373 394 ASP B O 1
ATOM 3224 N N . GLU A 1 219 ? 4.796 8.434 25.356 1.000 25.075 395 GLU B N 1
ATOM 3225 C CA . GLU A 1 219 ? 5.935 9.272 25.674 1.000 23.968 395 GLU B CA 1
ATOM 3226 C C . GLU A 1 219 ? 5.795 10.633 24.988 1.000 21.429 395 GLU B C 1
ATOM 3227 O O . GLU A 1 219 ? 6.126 11.668 25.566 1.000 22.605 395 GLU B O 1
ATOM 3239 N N . ARG A 1 220 ? 5.305 10.640 23.757 1.000 21.509 396 ARG B N 1
ATOM 3240 C CA . ARG A 1 220 ? 5.225 11.881 23.010 1.000 21.508 396 ARG B CA 1
ATOM 3241 C C . ARG A 1 220 ? 4.140 12.758 23.622 1.000 22.687 396 ARG B C 1
ATOM 3242 O O . ARG A 1 220 ? 4.252 13.973 23.623 1.000 24.407 396 ARG B O 1
ATOM 3263 N N . ALA A 1 221 ? 3.069 12.135 24.132 1.000 22.525 397 ALA B N 1
ATOM 3264 C CA . ALA A 1 221 ? 2.038 12.891 24.807 1.000 22.830 397 ALA B CA 1
ATOM 3265 C C . ALA A 1 221 ? 2.640 13.562 26.048 1.000 23.733 397 ALA B C 1
ATOM 3266 O O . ALA A 1 221 ? 2.478 14.772 26.247 1.000 21.370 397 ALA B O 1
ATOM 3273 N N . ARG A 1 222 ? 3.411 12.820 26.859 1.000 24.767 398 ARG B N 1
ATOM 3274 C CA . ARG A 1 222 ? 4.012 13.393 28.062 1.000 28.228 398 ARG B CA 1
ATOM 3275 C C . ARG A 1 222 ? 4.973 14.527 27.710 1.000 29.809 398 ARG B C 1
ATOM 3276 O O . ARG A 1 222 ? 5.093 15.505 28.453 1.000 27.757 398 ARG B O 1
ATOM 3297 N N . ALA A 1 223 ? 5.707 14.365 26.603 1.000 27.764 399 ALA B N 1
ATOM 3298 C CA . ALA A 1 223 ? 6.676 15.363 26.151 1.000 28.915 399 ALA B CA 1
ATOM 3299 C C . ALA A 1 223 ? 5.968 16.666 25.775 1.000 28.852 399 ALA B C 1
ATOM 3300 O O . ALA A 1 223 ? 6.412 17.750 26.130 1.000 27.329 399 ALA B O 1
ATOM 3307 N N . LYS A 1 224 ? 4.875 16.538 25.029 1.000 30.254 400 LYS B N 1
ATOM 3308 C CA . LYS A 1 224 ? 4.072 17.686 24.646 1.000 33.045 400 LYS B CA 1
ATOM 3309 C C . LYS A 1 224 ? 3.523 18.366 25.898 1.000 32.342 400 LYS B C 1
ATOM 3310 O O . LYS A 1 224 ? 3.512 19.593 25.970 1.000 32.697 400 LYS B O 1
ATOM 3329 N N . VAL A 1 225 ? 3.098 17.574 26.892 1.000 30.476 401 VAL B N 1
ATOM 3330 C CA . VAL A 1 225 ? 2.572 18.135 28.121 1.000 31.245 401 VAL B CA 1
ATOM 3331 C C . VAL A 1 225 ? 3.667 18.933 28.827 1.000 36.521 401 VAL B C 1
ATOM 3332 O O . VAL A 1 225 ? 3.448 20.097 29.166 1.000 33.915 401 VAL B O 1
ATOM 3345 N N . LYS A 1 226 ? 4.852 18.331 29.006 1.000 36.581 402 LYS B N 1
ATOM 3346 C CA . LYS A 1 226 ? 5.942 19.004 29.699 1.000 39.985 402 LYS B CA 1
ATOM 3347 C C . LYS A 1 226 ? 6.287 20.299 28.973 1.000 44.629 402 LYS B C 1
ATOM 3348 O O . LYS A 1 226 ? 6.483 21.334 29.606 1.000 47.180 402 LYS B O 1
ATOM 3367 N N . TYR A 1 227 ? 6.349 20.227 27.642 1.000 41.968 403 TYR B N 1
ATOM 3368 C CA . TYR A 1 227 ? 6.724 21.367 26.824 1.000 45.880 403 TYR B CA 1
ATOM 3369 C C . TYR A 1 227 ? 5.670 22.477 26.885 1.000 46.978 403 TYR B C 1
ATOM 3370 O O . TYR A 1 227 ? 6.014 23.649 27.003 1.000 46.559 403 TYR B O 1
ATOM 3388 N N . LEU A 1 228 ? 4.390 22.113 26.759 1.000 43.042 404 LEU B N 1
ATOM 3389 C CA . LEU A 1 228 ? 3.325 23.101 26.739 1.000 45.986 404 LEU B CA 1
ATOM 3390 C C . LEU A 1 228 ? 3.154 23.751 28.119 1.000 51.302 404 LEU B C 1
ATOM 3391 O O . LEU A 1 228 ? 2.582 24.830 28.206 1.000 56.872 404 LEU B O 1
ATOM 3407 N N . THR A 1 229 ? 3.665 23.123 29.188 1.000 56.820 405 THR B N 1
ATOM 3408 C CA . THR A 1 229 ? 3.644 23.701 30.524 1.000 58.365 405 THR B CA 1
ATOM 3409 C C . THR A 1 229 ? 5.058 23.804 31.097 1.000 68.702 405 THR B C 1
ATOM 3410 O O . THR A 1 229 ? 5.247 23.646 32.303 1.000 70.964 405 THR B O 1
ATOM 3421 N N . GLY A 1 230 ? 6.050 24.056 30.233 1.000 75.541 406 GLY B N 1
ATOM 3422 C CA . GLY A 1 230 ? 7.452 23.918 30.605 1.000 73.712 406 GLY B CA 1
ATOM 3423 C C . GLY A 1 230 ? 8.007 25.202 31.187 1.000 75.042 406 GLY B C 1
ATOM 3424 O O . GLY A 1 230 ? 7.402 26.249 30.887 1.000 80.274 406 GLY B O 1
ATOM 3428 N N . GLU B 2 1 ? 26.720 15.943 35.448 1.000 47.914 523 GLU A N 1
ATOM 3429 C CA . GLU B 2 1 ? 26.660 15.410 34.058 1.000 48.318 523 GLU A CA 1
ATOM 3430 C C . GLU B 2 1 ? 25.991 16.445 33.155 1.000 44.488 523 GLU A C 1
ATOM 3431 O O . GLU B 2 1 ? 25.190 17.259 33.609 1.000 41.791 523 GLU A O 1
ATOM 3445 N N . LEU B 2 2 ? 26.333 16.390 31.866 1.000 40.244 524 LEU A N 1
ATOM 3446 C CA . LEU B 2 2 ? 25.860 17.340 30.875 1.000 38.103 524 LEU A CA 1
ATOM 3447 C C . LEU B 2 2 ? 24.374 17.119 30.609 1.000 31.963 524 LEU A C 1
ATOM 3448 O O . LEU B 2 2 ? 23.903 15.987 30.664 1.000 31.475 524 LEU A O 1
ATOM 3464 N N . ASP B 2 3 ? 23.647 18.211 30.340 1.000 28.619 525 ASP A N 1
ATOM 3465 C CA . ASP B 2 3 ? 22.328 18.131 29.728 1.000 30.420 525 ASP A CA 1
ATOM 3466 C C . ASP B 2 3 ? 22.481 17.658 28.273 1.000 26.177 525 ASP A C 1
ATOM 3467 O O . ASP B 2 3 ? 22.903 18.406 27.396 1.000 25.581 525 ASP A O 1
ATOM 3476 N N . LEU B 2 4 ? 22.101 16.410 28.011 1.000 23.582 526 LEU A N 1
ATOM 3477 C CA . LEU B 2 4 ? 22.274 15.830 26.695 1.000 24.556 526 LEU A CA 1
ATOM 3478 C C . LEU B 2 4 ? 21.306 16.448 25.693 1.000 22.911 526 LEU A C 1
ATOM 3479 O O . LEU B 2 4 ? 21.517 16.314 24.491 1.000 21.040 526 LEU A O 1
ATOM 3495 N N . GLU B 2 5 ? 20.281 17.171 26.157 1.000 23.375 527 GLU A N 1
ATOM 3496 C CA . GLU B 2 5 ? 19.433 17.868 25.201 1.000 23.032 527 GLU A CA 1
ATOM 3497 C C . GLU B 2 5 ? 20.216 18.959 24.473 1.000 21.515 527 GLU A C 1
ATOM 3498 O O . GLU B 2 5 ? 19.815 19.361 23.382 1.000 23.024 527 GLU A O 1
ATOM 3510 N N . THR B 2 6 ? 21.346 19.411 25.027 1.000 20.625 528 THR A N 1
ATOM 3511 C CA . THR B 2 6 ? 22.119 20.445 24.364 1.000 21.261 528 THR A CA 1
ATOM 3512 C C . THR B 2 6 ? 22.896 19.855 23.177 1.000 21.920 528 THR A C 1
ATOM 3513 O O . THR B 2 6 ? 23.539 20.601 22.439 1.000 19.734 528 THR A O 1
ATOM 3524 N N . LEU B 2 7 ? 22.902 18.520 23.037 1.000 20.804 529 LEU A N 1
ATOM 3525 C CA . LEU B 2 7 ? 23.548 17.859 21.909 1.000 19.608 529 LEU A CA 1
ATOM 3526 C C . LEU B 2 7 ? 22.542 17.184 20.973 1.000 18.593 529 LEU A C 1
ATOM 3527 O O . LEU B 2 7 ? 22.918 16.718 19.905 1.000 18.680 529 LEU A O 1
ATOM 3543 N N . ALA B 2 8 ? 21.278 17.110 21.367 1.000 18.394 530 ALA A N 1
ATOM 3544 C CA . ALA B 2 8 ? 20.303 16.300 20.656 1.000 18.435 530 ALA A CA 1
ATOM 3545 C C . ALA B 2 8 ? 19.762 17.055 19.443 1.000 18.378 530 ALA A C 1
ATOM 3546 O O . ALA B 2 8 ? 19.495 18.248 19.540 1.000 18.615 530 ALA A O 1
ATOM 3553 N N . PRO B 2 9 ? 19.458 16.360 18.316 1.000 19.567 531 PRO A N 1
ATOM 3554 C CA . PRO B 2 9 ? 18.945 17.017 17.117 1.000 19.710 531 PRO A CA 1
ATOM 3555 C C . PRO B 2 9 ? 17.551 17.606 17.343 1.000 19.599 531 PRO A C 1
ATOM 3556 O O . PRO B 2 9 ? 16.645 16.931 17.836 1.000 20.108 531 PRO A O 1
ATOM 3567 N N . TYR B 2 10 ? 17.394 18.868 16.952 1.000 17.203 532 TYR A N 1
ATOM 3568 C CA . TYR B 2 10 ? 16.132 19.578 17.114 1.000 18.913 532 TYR A CA 1
ATOM 3569 C C . TYR B 2 10 ? 14.978 18.880 16.387 1.000 18.373 532 TYR A C 1
ATOM 3570 O O . TYR B 2 10 ? 15.103 18.490 15.228 1.000 18.811 532 TYR A O 1
ATOM 3588 N N . ILE B 2 11 ? 13.822 18.786 17.041 1.000 20.572 533 ILE A N 1
ATOM 3589 C CA . ILE B 2 11 ? 12.573 18.545 16.330 1.000 24.670 533 ILE A CA 1
ATOM 3590 C C . ILE B 2 11 ? 11.525 19.556 16.793 1.000 27.552 533 ILE A C 1
ATOM 3591 O O . ILE B 2 11 ? 11.503 19.914 17.970 1.000 27.486 533 ILE A O 1
ATOM 3607 N N . PRO B 2 12 ? 10.619 19.988 15.884 1.000 32.364 534 PRO A N 1
ATOM 3608 C CA . PRO B 2 12 ? 9.460 20.795 16.259 1.000 35.288 534 PRO A CA 1
ATOM 3609 C C . PRO B 2 12 ? 8.709 20.113 17.397 1.000 43.015 534 PRO A C 1
ATOM 3610 O O . PRO B 2 12 ? 8.398 18.915 17.323 1.000 38.362 534 PRO A O 1
ATOM 3621 N N . MET B 2 13 ? 8.436 20.872 18.459 1.000 47.713 535 MET A N 1
ATOM 3622 C CA . MET B 2 13 ? 7.908 20.272 19.671 1.000 51.613 535 MET A CA 1
ATOM 3623 C C . MET B 2 13 ? 6.406 20.534 19.825 1.000 54.472 535 MET A C 1
ATOM 3624 O O . MET B 2 13 ? 5.870 20.234 20.889 1.000 56.590 535 MET A O 1
ATOM 3638 N N . ASP B 2 14 ? 5.732 21.040 18.771 1.000 52.978 536 ASP A N 1
ATOM 3639 C CA . ASP B 2 14 ? 4.275 21.074 18.746 1.000 61.492 536 ASP A CA 1
ATOM 3640 C C . ASP B 2 14 ? 3.731 21.384 17.348 1.000 63.354 536 ASP A C 1
ATOM 3641 O O . ASP B 2 14 ? 4.215 22.281 16.659 1.000 56.107 536 ASP A O 1
ATOM 3650 N N . GLY B 2 15 ? 2.703 20.623 16.942 1.000 60.770 537 GLY A N 1
ATOM 3651 C CA . GLY B 2 15 ? 1.873 20.978 15.806 1.000 58.135 537 GLY A CA 1
ATOM 3652 C C . GLY B 2 15 ? 2.546 20.740 14.457 1.000 58.062 537 GLY A C 1
ATOM 3653 O O . GLY B 2 15 ? 2.122 21.312 13.454 1.000 58.727 537 GLY A O 1
ATOM 3657 N N . GLU B 2 16 ? 3.578 19.887 14.427 1.000 57.085 538 GLU A N 1
ATOM 3658 C CA . GLU B 2 16 ? 4.197 19.466 13.175 1.000 57.944 538 GLU A CA 1
ATOM 3659 C C . GLU B 2 16 ? 4.262 17.935 13.092 1.000 50.299 538 GLU A C 1
ATOM 3660 O O . GLU B 2 16 ? 4.915 17.417 12.179 1.000 53.196 538 GLU A O 1
ATOM 3672 N N . ASP B 2 17 ? 3.598 17.207 14.021 1.000 40.893 539 ASP A N 1
ATOM 3673 C CA . ASP B 2 17 ? 3.758 15.752 14.099 1.000 34.458 539 ASP A CA 1
ATOM 3674 C C . ASP B 2 17 ? 2.773 15.053 13.169 1.000 34.050 539 ASP A C 1
ATOM 3675 O O . ASP B 2 17 ? 1.567 15.149 13.381 1.000 36.264 539 ASP A O 1
ATOM 3684 N N . PHE B 2 18 ? 3.304 14.255 12.233 1.000 29.791 540 PHE A N 1
ATOM 3685 C CA . PHE B 2 18 ? 2.497 13.475 11.319 1.000 27.017 540 PHE A CA 1
ATOM 3686 C C . PHE B 2 18 ? 1.931 12.252 12.043 1.000 27.558 540 PHE A C 1
ATOM 3687 O O . PHE B 2 18 ? 2.672 11.493 12.666 1.000 23.350 540 PHE A O 1
ATOM 3704 N N . GLN B 2 19 ? 0.604 12.076 11.951 1.000 24.418 541 GLN A N 1
ATOM 3705 C CA . GLN B 2 19 ? -0.081 10.925 12.516 1.000 26.694 541 GLN A CA 1
ATOM 3706 C C . GLN B 2 19 ? -0.088 9.793 11.488 1.000 24.549 541 GLN A C 1
ATOM 3707 O O . GLN B 2 19 ? -0.444 10.007 10.336 1.000 28.622 541 GLN A O 1
ATOM 3721 N N . LEU B 2 20 ? 0.331 8.595 11.892 1.000 22.340 542 LEU A N 1
ATOM 3722 C CA . LEU B 2 20 ? 0.453 7.485 10.960 1.000 24.073 542 LEU A CA 1
ATOM 3723 C C . LEU B 2 20 ? -0.910 6.794 10.766 1.000 24.313 542 LEU A C 1
ATOM 3724 O O . LEU B 2 20 ? -0.996 5.961 9.841 1.000 24.839 542 LEU A O 1
#

Radius of gyration: 16.63 Å; Cα contacts (8 Å, |Δi|>4): 538; chains: 2; bounding box: 39×41×44 Å

B-factor: mean 29.43, std 10.63, range [14.99, 84.34]

Secondary structure (DSSP, 8-state):
---GGGTSBP---SS-PEE-/--HHHHIIIIIHHHHHHTSEEEESSSS-HHHHHHHHHHHHHHHHTT--EE--BSS--SS-GGGTB--EEEEE-S-STT-HHHHHHHHHHHHHHHHTTT-STT--EEEEPPEEEEEEESTTEEEEEE-SSSS--SEEEEEEEE-BTT--HHHHB--EEE--TT-SS-EEE--BTTEEEEEE-STT--EEEEEESSEEEEEEEEEEEHHHHHHHHHHHHT-

InterPro domains:
  IPR000014 PAS domain [PS50112] (92-147)
  IPR000014 PAS domain [PS50112] (249-300)
  IPR000014 PAS domain [SM00091] (86-152)
  IPR000014 PAS domain [SM00091] (232-298)
  IPR000014 PAS domain [TIGR00229] (98-150)
  IPR000014 PAS domain [TIGR00229] (252-328)
  IPR000014 PAS domain [cd00130] (97-147)
  IPR000014 PAS domain [cd00130] (241-340)
  IPR001067 Nuclear translocator [PR00785] (49-69)
  IPR001067 Nuclear translocator [PR00785] (101-120)
  IPR001067 Nuclear translocator [PR00785] (243-260)
  IPR001610 PAC motif [SM00086] (304-347)
  IPR011598 Myc-type, basic helix-loop-helix (bHLH) domain [PF23171] (5-70)
  IPR011598 Myc-type, basic helix-loop-helix (bHLH) domain [PS50888] (14-67)
  IPR011598 Myc-type, basic helix-loop-helix (bHLH) domain [SM00353] (20-75)
  IPR013767 PAS fold [PF00989] (93-162)
  IPR014887 HIF-1 alpha, C-terminal transactivation domain [PF08778] (833-869)
  IPR021537 Hypoxia-inducible factor, alpha subunit-like [PF11413] (517-549)
  IPR035965 PAS domain superfamily [SSF55785] (95-201)
  IPR035965 PAS domain superfamily [SSF55785] (244-346)